Protein 4YZN (pdb70)

B-factor: mean 25.07, std 14.55, range [6.83, 95.48]

Structure (mmCIF, N/CA/C/O backbone):
data_4YZN
#
_entry.id   4YZN
#
_cell.length_a   42.400
_cell.length_b   42.400
_cell.length_c   326.900
_cell.angle_alpha   90.00
_cell.angle_beta   90.00
_cell.angle_gamma   90.00
#
_symmetry.space_group_name_H-M   'P 43 21 2'
#
loop_
_entity.id
_entity.type
_entity.pdbx_description
1 polymer 'Probable serine/threonine-protein kinase roco4'
2 non-polymer (4-{[4-(cyclopropylamino)-5-(trifluoromethyl)pyrimidin-2-yl]amino}-2-fluoro-5-methoxyphenyl)(morpholin-4-yl)methanone
3 water water
#
loop_
_atom_site.group_PDB
_atom_site.id
_atom_site.type_symbol
_atom_site.label_atom_id
_atom_site.label_alt_id
_atom_site.label_comp_id
_atom_site.label_asym_id
_atom_site.label_entity_id
_atom_site.label_seq_id
_atom_site.pdbx_PDB_ins_code
_atom_site.Cartn_x
_atom_site.Cartn_y
_atom_site.Cartn_z
_atom_site.occupancy
_atom_site.B_iso_or_equiv
_atom_site.auth_seq_id
_atom_site.auth_comp_id
_atom_site.auth_asym_id
_atom_site.auth_atom_id
_atom_site.pdbx_PDB_model_num
ATOM 1 N N . PRO A 1 14 ? -16.878 5.775 0.990 1.00 30.00 1019 PRO A N 1
ATOM 2 C CA . PRO A 1 14 ? -15.747 4.871 0.987 1.00 30.00 1019 PRO A CA 1
ATOM 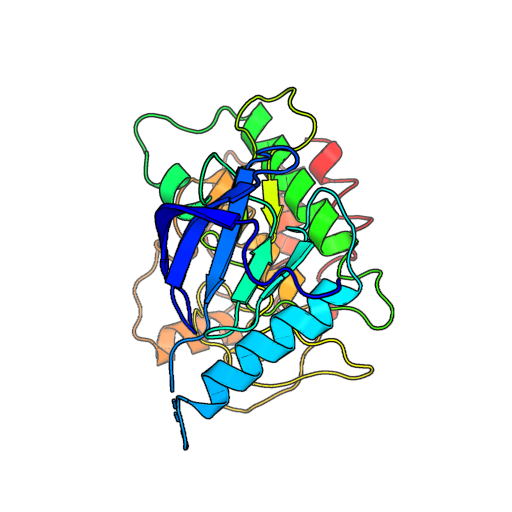3 C C . PRO A 1 14 ? -15.135 5.119 -0.288 1.00 30.00 1019 PRO A C 1
ATOM 4 O O . PRO A 1 14 ? -14.142 4.529 -0.601 1.00 30.00 1019 PRO A O 1
ATOM 8 N N . THR A 1 15 ? -15.784 6.016 -1.011 1.00 77.83 1020 THR A N 1
ATOM 9 C CA . THR A 1 15 ? -15.253 6.535 -2.258 1.00 87.15 1020 THR A CA 1
ATOM 10 C C . THR A 1 15 ? -14.750 7.913 -1.921 1.00 82.22 1020 THR A C 1
ATOM 11 O O . THR A 1 15 ? -15.226 8.571 -0.992 1.00 76.58 1020 THR A O 1
ATOM 15 N N . LEU A 1 16 ? -13.879 8.408 -2.754 1.00 62.24 1021 LEU A N 1
ATOM 16 C CA . LEU A 1 16 ? -13.124 9.538 -2.423 1.00 49.94 1021 LEU A CA 1
ATOM 17 C C . LEU A 1 16 ? -14.066 10.643 -2.171 1.00 48.27 1021 LEU A C 1
ATOM 18 O O . LEU A 1 16 ? -15.247 10.555 -2.415 1.00 55.50 1021 LEU A O 1
ATOM 23 N N . ALA A 1 17 ? -13.496 11.703 -1.604 1.00 69.19 1022 ALA A N 1
ATOM 24 C CA . ALA A 1 17 ? -14.173 12.952 -1.293 1.00 57.87 1022 ALA A CA 1
ATOM 25 C C . ALA A 1 17 ? -13.124 14.049 -1.470 1.00 73.03 1022 ALA A C 1
ATOM 26 O O . ALA A 1 17 ? -12.690 14.656 -0.491 1.00 55.06 1022 ALA A O 1
ATOM 28 N N . ASP A 1 18 ? -12.787 14.413 -2.721 1.00 79.36 1023 ASP A N 1
ATOM 29 C CA . ASP A 1 18 ? -11.698 15.362 -3.172 1.00 68.94 1023 ASP A CA 1
ATOM 30 C C . ASP A 1 18 ? -11.604 16.675 -2.311 1.00 57.43 1023 ASP A C 1
ATOM 31 O O . ASP A 1 18 ? -10.559 17.032 -1.779 1.00 49.37 1023 ASP A O 1
ATOM 36 N N . ASN A 1 19 ? -12.729 17.317 -2.155 1.00 67.04 1024 ASN A N 1
ATOM 37 C CA . ASN A 1 19 ? -12.866 18.662 -1.721 1.00 78.60 1024 ASN A CA 1
ATOM 38 C C . ASN A 1 19 ? -14.185 18.385 -1.059 1.00 83.49 1024 ASN A C 1
ATOM 39 O O . ASN A 1 19 ? -14.450 17.264 -0.771 1.00 95.48 1024 ASN A O 1
ATOM 44 N N . GLU A 1 20 ? -1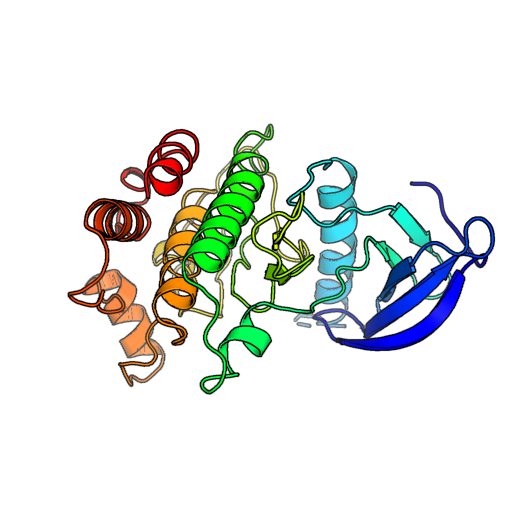5.003 19.411 -0.828 1.00 80.19 1025 GLU A N 1
ATOM 45 C CA . GLU A 1 20 ? -16.268 19.164 -0.133 1.00 78.29 1025 GLU A CA 1
ATOM 46 C C . GLU A 1 20 ? -15.960 19.229 1.371 1.00 61.91 1025 GLU A C 1
ATOM 47 O O . GLU A 1 20 ? -16.841 19.190 2.198 1.00 63.32 1025 GLU A O 1
ATOM 53 N N . ILE A 1 21 ? -14.684 19.369 1.678 1.00 62.15 1026 ILE A N 1
ATOM 54 C CA . ILE A 1 21 ? -14.267 19.520 3.056 1.00 67.86 1026 ILE A CA 1
ATOM 55 C C . ILE A 1 21 ? -13.614 20.858 3.332 1.00 64.65 1026 ILE A C 1
ATOM 56 O O . ILE A 1 21 ? -12.658 21.190 2.662 1.00 71.33 1026 ILE A O 1
ATOM 61 N N . GLU A 1 22 ? -14.285 21.899 4.337 1.00 51.44 1027 GLU A N 1
ATOM 62 C CA . GLU A 1 22 ? -13.475 23.010 4.843 1.00 47.43 1027 GLU A CA 1
ATOM 63 C C . GLU A 1 22 ? -12.632 22.683 6.097 1.00 63.54 1027 GLU A C 1
ATOM 64 O O . GLU A 1 22 ? -13.164 22.245 7.094 1.00 57.78 1027 GLU A O 1
ATOM 70 N N . TYR A 1 23 ? -11.328 22.962 6.084 1.00 49.55 1028 TYR A N 1
ATOM 71 C CA . TYR A 1 23 ? -10.446 22.810 7.215 1.00 45.52 1028 TYR A CA 1
ATOM 72 C C . TYR A 1 23 ? -10.728 23.818 8.279 1.00 48.54 1028 TYR A C 1
ATOM 73 O O . TYR A 1 23 ? -10.900 24.962 7.984 1.00 50.35 1028 TYR A O 1
ATOM 82 N N . GLU A 1 24 ? -10.785 23.394 9.529 1.00 43.30 1029 GLU A N 1
ATOM 83 C CA . GLU A 1 24 ? -11.039 24.309 10.610 1.00 48.97 1029 GLU A CA 1
ATOM 84 C C . GLU A 1 24 ? -9.824 24.576 11.493 1.00 58.44 1029 GLU A C 1
ATOM 85 O O . GLU A 1 24 ? -9.526 25.708 11.753 1.00 66.94 1029 GLU A O 1
ATOM 91 N N . LYS A 1 25 ? -9.124 23.550 11.955 1.00 47.90 1030 LYS A N 1
ATOM 92 C CA . LYS A 1 25 ? -7.893 23.710 12.730 1.00 46.62 1030 LYS A CA 1
ATOM 93 C C . LYS A 1 25 ? -7.083 22.407 12.925 1.00 50.64 1030 LYS A C 1
ATOM 94 O O . LYS A 1 25 ? -7.628 21.328 12.855 1.00 40.11 1030 LYS A O 1
ATOM 100 N N . GLN A 1 26 ? -5.807 22.535 13.197 1.00 33.10 1031 GLN A N 1
ATOM 101 C CA . GLN A 1 26 ? -5.012 21.375 13.449 1.00 36.24 1031 GLN A CA 1
ATOM 102 C C . GLN A 1 26 ? -5.182 20.918 14.880 1.00 40.50 1031 GLN A C 1
ATOM 103 O O . GLN A 1 26 ? -5.012 21.681 15.784 1.00 38.50 1031 GLN A O 1
ATOM 109 N N . ILE A 1 27 ? -5.539 19.655 15.061 1.00 31.44 1032 ILE A N 1
ATOM 110 C CA . ILE A 1 27 ? -5.748 19.107 16.386 1.00 39.30 1032 ILE A CA 1
ATOM 111 C C . ILE A 1 27 ? -4.714 18.082 16.839 1.00 32.53 1032 ILE A C 1
ATOM 112 O O . ILE A 1 27 ? -4.670 17.744 17.980 1.00 35.22 1032 ILE A O 1
ATOM 117 N N . GLY A 1 28 ? -3.913 17.591 15.941 1.00 29.40 1033 GLY A N 1
ATOM 118 C CA . GLY A 1 28 ? -2.939 16.628 16.325 1.00 29.71 1033 GLY A CA 1
ATOM 119 C C . GLY A 1 28 ? -1.939 16.279 15.290 1.00 33.12 1033 GLY A C 1
ATOM 120 O O . GLY A 1 28 ? -1.952 16.806 14.242 1.00 30.45 1033 GLY A O 1
ATOM 121 N N . LYS A 1 29 ? -1.081 15.344 15.656 1.00 32.90 1034 LYS A N 1
ATOM 122 C CA . LYS A 1 29 ? -0.084 14.768 14.815 1.00 42.55 1034 LYS A CA 1
ATOM 123 C C . LYS A 1 29 ? -0.096 13.268 15.049 1.00 45.16 1034 LYS A C 1
ATOM 124 O O . LYS A 1 29 ? -0.622 12.767 16.031 1.00 48.05 1034 LYS A O 1
ATOM 130 N N . GLY A 1 30 ? 0.492 12.554 14.128 1.00 43.29 1035 GLY A N 1
ATOM 131 C CA . GLY A 1 30 ? 0.511 11.138 14.239 1.00 38.32 1035 GLY A CA 1
ATOM 132 C C . GLY A 1 30 ? 1.786 10.604 13.692 1.00 36.41 1035 GLY A C 1
ATOM 133 O O . GLY A 1 30 ? 2.655 11.336 13.408 1.00 35.91 1035 GLY A O 1
ATOM 134 N N . GLY A 1 31 ? 1.824 9.294 13.583 1.00 37.20 1036 GLY A N 1
ATOM 135 C CA . GLY A 1 31 ? 2.927 8.561 13.069 1.00 35.17 1036 GLY A CA 1
ATOM 136 C C . GLY A 1 31 ? 3.213 8.888 11.629 1.00 38.80 1036 GLY A C 1
ATOM 137 O O . GLY A 1 31 ? 4.337 8.838 11.237 1.00 49.94 1036 GLY A O 1
ATOM 138 N N . PHE A 1 32 ? 2.192 9.168 10.847 1.00 33.74 1037 PHE A N 1
ATOM 139 C CA . PHE A 1 32 ? 2.387 9.433 9.426 1.00 31.05 1037 PHE A CA 1
ATOM 140 C C . PHE A 1 32 ? 1.992 10.762 8.857 1.00 35.48 1037 PHE A C 1
ATOM 141 O O . PHE A 1 32 ? 2.085 10.933 7.686 1.00 34.98 1037 PHE A O 1
ATOM 149 N N . GLY A 1 33 ? 1.546 11.689 9.677 1.00 29.46 1038 GLY A N 1
ATOM 150 C CA . GLY A 1 33 ? 1.132 12.970 9.179 1.00 31.35 1038 GLY A CA 1
ATOM 151 C C . GLY A 1 33 ? 0.498 13.807 10.224 1.00 31.58 1038 GLY A C 1
ATOM 152 O O . GLY A 1 33 ? 0.809 13.663 11.356 1.00 35.49 1038 GLY A O 1
ATOM 153 N N . LEU A 1 34 ? -0.402 14.671 9.807 1.00 33.56 1039 LEU A N 1
ATOM 154 C CA . LEU A 1 34 ? -1.100 15.597 10.658 1.00 34.92 1039 LEU A CA 1
ATOM 155 C C . LEU A 1 34 ? -2.565 15.250 10.835 1.00 29.92 1039 LEU A C 1
ATOM 156 O O . LEU A 1 34 ? -3.065 14.457 10.107 1.00 32.43 1039 LEU A O 1
ATOM 161 N N . VAL A 1 35 ? -3.226 15.835 11.816 1.00 29.16 1040 VAL A N 1
ATOM 162 C CA . VAL A 1 35 ? -4.654 15.650 12.042 1.00 27.23 1040 VAL A CA 1
ATOM 163 C C . VAL A 1 35 ? -5.359 16.999 12.210 1.00 28.15 1040 VAL A C 1
ATOM 164 O O . VAL A 1 35 ? -4.984 17.764 13.028 1.00 34.40 1040 VAL A O 1
ATOM 168 N N . HIS A 1 36 ? -6.398 17.241 11.436 1.00 31.55 1041 HIS A N 1
ATOM 169 C CA . HIS A 1 36 ? -7.153 18.478 11.488 1.00 32.70 1041 HIS A CA 1
ATOM 170 C C . HIS A 1 36 ? -8.647 18.260 11.726 1.00 27.24 1041 HIS A C 1
ATOM 171 O O . HIS A 1 36 ? -9.172 17.250 11.364 1.00 35.43 1041 HIS A O 1
ATOM 178 N N . LYS A 1 37 ? -9.303 19.235 12.327 1.00 27.12 1042 LYS A N 1
ATOM 179 C CA . LYS A 1 37 ? -10.711 19.250 12.557 1.00 33.09 1042 LYS A CA 1
ATOM 180 C C . LYS A 1 37 ? -11.270 19.970 11.326 1.00 44.18 1042 LYS A C 1
ATOM 181 O O . LYS A 1 37 ? -10.717 20.934 10.927 1.00 38.18 1042 LYS A O 1
ATOM 187 N N . GLY A 1 38 ? -12.352 19.469 10.760 1.00 38.84 1043 GLY A N 1
ATOM 188 C CA . GLY A 1 38 ? -13.000 20.020 9.591 1.00 39.74 1043 GLY A CA 1
ATOM 189 C C . GLY A 1 38 ? -14.500 19.919 9.581 1.00 50.71 1043 GLY A C 1
ATOM 190 O O . GLY A 1 38 ? -15.077 19.244 10.384 1.00 43.87 1043 GLY A O 1
ATOM 191 N N . ARG A 1 39 ? -15.127 20.575 8.604 1.00 54.47 1044 ARG A N 1
ATOM 192 C CA . ARG A 1 39 ? -16.569 20.571 8.396 1.00 60.83 1044 ARG A CA 1
ATOM 193 C C . ARG A 1 39 ? -16.744 20.181 6.941 1.00 67.93 1044 ARG A C 1
ATOM 194 O O . ARG A 1 39 ? -15.836 20.376 6.130 1.00 77.69 1044 ARG A O 1
ATOM 202 N N . LEU A 1 40 ? -17.874 19.520 6.752 1.00 72.85 1045 LEU A N 1
ATOM 203 C CA . LEU A 1 40 ? -18.514 19.192 5.488 1.00 65.91 1045 LEU A CA 1
ATOM 204 C C . LEU A 1 40 ? -19.738 20.030 5.205 1.00 76.63 1045 LEU A C 1
ATOM 205 O O . LEU A 1 40 ? -20.692 20.175 6.014 1.00 81.28 1045 LEU A O 1
ATOM 210 N N . VAL A 1 41 ? -19.602 20.593 4.007 1.00 82.59 1046 VAL A N 1
ATOM 211 C CA . VAL A 1 41 ? -20.463 21.526 3.285 1.00 57.55 1046 VAL A CA 1
ATOM 212 C C . VAL A 1 41 ? -21.837 21.003 2.986 1.00 70.35 1046 VAL A C 1
ATOM 213 O O . VAL A 1 41 ? -22.803 21.729 3.133 1.00 57.35 1046 VAL A O 1
ATOM 217 N N . LYS A 1 42 ? -21.922 19.759 2.576 1.00 57.58 1047 LYS A N 1
ATOM 218 C CA . LYS A 1 42 ? -23.180 19.154 2.266 1.00 62.57 1047 LYS A CA 1
ATOM 219 C C . LYS A 1 42 ? -24.098 19.097 3.488 1.00 74.86 1047 LYS A C 1
ATOM 220 O O . LYS A 1 42 ? -25.301 19.320 3.377 1.00 91.00 1047 LYS A O 1
ATOM 226 N N . ASP A 1 43 ? -23.510 18.788 4.635 1.00 74.05 1048 ASP A N 1
ATOM 227 C CA . ASP A 1 43 ? -24.185 18.635 5.912 1.00 59.74 1048 ASP A CA 1
ATOM 228 C C . ASP A 1 43 ? -23.542 19.626 6.771 1.00 59.49 1048 ASP A C 1
ATOM 229 O O . ASP A 1 43 ? -24.091 20.140 7.706 1.00 64.88 1048 ASP A O 1
ATOM 234 N N . LYS A 1 44 ? -22.290 19.864 6.453 1.00 53.07 1049 LYS A N 1
ATOM 235 C CA . LYS A 1 44 ? -21.557 20.734 7.289 1.00 61.59 1049 LYS A CA 1
ATOM 236 C C . LYS A 1 44 ? -21.204 19.911 8.554 1.00 63.52 1049 LYS A C 1
ATOM 237 O O . LYS A 1 44 ? -20.643 20.467 9.462 1.00 54.65 1049 LYS A O 1
ATOM 243 N N . SER A 1 45 ? -21.545 18.608 8.587 1.00 57.34 1050 SER A N 1
ATOM 244 C CA . SER A 1 45 ? -21.163 17.772 9.709 1.00 47.73 1050 SER A CA 1
ATOM 245 C C . SER A 1 45 ? -19.671 17.861 10.050 1.00 49.53 1050 SER A C 1
ATOM 246 O O . SER A 1 45 ? -18.864 18.070 9.187 1.00 42.28 1050 SER A O 1
ATOM 249 N N . VAL A 1 46 ? -19.336 17.750 11.339 1.00 50.76 1051 VAL A N 1
ATOM 250 C CA . VAL A 1 46 ? -17.970 17.827 11.775 1.00 43.08 1051 VAL A CA 1
ATOM 251 C C . VAL A 1 46 ? -17.134 16.578 11.429 1.00 36.18 1051 VAL A C 1
ATOM 252 O O . VAL A 1 46 ? -17.654 15.513 11.345 1.00 34.38 1051 VAL A O 1
ATOM 256 N N . VAL A 1 47 ? -15.838 16.749 11.189 1.00 38.23 1052 VAL A N 1
ATOM 257 C CA . VAL A 1 47 ? -14.934 15.675 10.803 1.00 36.84 1052 VAL A CA 1
ATOM 258 C C . VAL A 1 47 ? -13.443 15.839 11.181 1.00 35.16 1052 VAL A C 1
ATOM 259 O O . VAL A 1 47 ? -13.032 16.902 11.510 1.00 34.59 1052 VAL A O 1
ATOM 263 N N . ALA A 1 48 ? -12.671 14.756 11.116 1.00 30.77 1053 ALA A N 1
ATOM 264 C CA . ALA A 1 48 ? -11.255 14.754 11.394 1.00 28.99 1053 ALA A CA 1
ATOM 265 C C . ALA A 1 48 ? -10.562 14.241 10.177 1.00 27.03 1053 ALA A C 1
ATOM 266 O O . ALA A 1 48 ? -11.005 13.303 9.580 1.00 32.59 1053 ALA A O 1
ATOM 268 N N . ILE A 1 49 ? -9.473 14.877 9.814 1.00 27.48 1054 ILE A N 1
ATOM 269 C CA . ILE A 1 49 ? -8.718 14.484 8.635 1.00 28.79 1054 ILE A CA 1
ATOM 270 C C . ILE A 1 49 ? -7.288 14.096 8.940 1.00 26.11 1054 ILE A C 1
ATOM 271 O O . ILE A 1 49 ? -6.557 14.868 9.470 1.00 27.26 1054 ILE A O 1
ATOM 276 N N . LYS A 1 50 ? -6.901 12.898 8.563 1.00 26.42 1055 LYS A N 1
ATOM 277 C CA . LYS A 1 50 ? -5.553 12.464 8.766 1.00 27.93 1055 LYS A CA 1
ATOM 278 C C . LYS A 1 50 ? -4.796 12.406 7.468 1.00 30.92 1055 LYS A C 1
ATOM 279 O O . LYS A 1 50 ? -5.150 11.676 6.601 1.00 37.24 1055 LYS A O 1
ATOM 285 N N . SER A 1 51 ? -3.717 13.141 7.383 1.00 29.85 1056 SER A N 1
ATOM 286 C CA . SER A 1 51 ? -2.911 13.162 6.192 1.00 31.69 1056 SER A CA 1
ATOM 287 C C . SER A 1 51 ? -1.696 12.292 6.247 1.00 36.46 1056 SER A C 1
ATOM 288 O O . SER A 1 51 ? -1.241 11.951 7.284 1.00 33.25 1056 SER A O 1
ATOM 291 N N . LEU A 1 52 ? -1.176 11.931 5.092 1.00 36.78 1057 LEU A N 1
ATOM 292 C CA . LEU A 1 52 ? 0.026 11.170 5.012 1.00 33.58 1057 LEU A CA 1
ATOM 293 C C . LEU A 1 52 ? 1.029 12.147 4.460 1.00 49.68 1057 LEU A C 1
ATOM 294 O O . LEU A 1 52 ? 0.818 12.705 3.396 1.00 47.68 1057 LEU A O 1
ATOM 299 N N . ILE A 1 53 ? 2.104 12.348 5.193 1.00 41.23 1058 ILE A N 1
ATOM 300 C CA . ILE A 1 53 ? 3.165 13.259 4.824 1.00 48.07 1058 ILE A CA 1
ATOM 301 C C . ILE A 1 53 ? 4.476 12.530 4.923 1.00 48.67 1058 ILE A C 1
ATOM 302 O O . ILE A 1 53 ? 4.875 12.140 5.976 1.00 44.81 1058 ILE A O 1
ATOM 307 N N . LEU A 1 54 ? 5.208 12.272 3.796 1.00 49.32 1059 LEU A N 1
ATOM 308 C CA . LEU A 1 54 ? 6.463 11.567 3.666 1.00 55.58 1059 LEU A CA 1
ATOM 309 C C . LEU A 1 54 ? 7.673 12.483 3.716 1.00 55.39 1059 LEU A C 1
ATOM 310 O O . LEU A 1 54 ? 7.558 13.638 4.082 1.00 64.20 1059 LEU A O 1
ATOM 315 N N . GLU A 1 60 ? 14.667 -0.249 5.566 1.00 57.89 1065 GLU A N 1
ATOM 316 C CA . GLU A 1 60 ? 15.097 0.913 6.312 1.00 58.73 1065 GLU A CA 1
ATOM 317 C C . GLU A 1 60 ? 14.044 1.975 6.437 1.00 64.53 1065 GLU A C 1
ATOM 318 O O . GLU A 1 60 ? 13.686 2.396 7.507 1.00 59.93 1065 GLU A O 1
ATOM 324 N N . THR A 1 61 ? 13.578 2.456 5.329 1.00 57.05 1066 THR A N 1
ATOM 325 C CA . THR A 1 61 ? 12.902 3.704 5.314 1.00 60.24 1066 THR A CA 1
ATOM 326 C C . THR A 1 61 ? 11.649 3.966 6.204 1.00 58.22 1066 THR A C 1
ATOM 327 O O . THR A 1 61 ? 10.777 3.148 6.452 1.00 47.43 1066 THR A O 1
ATOM 331 N N . GLU A 1 62 ? 11.712 5.169 6.724 1.00 51.69 1067 GLU A N 1
ATOM 332 C CA . GLU A 1 62 ? 10.686 5.775 7.487 1.00 58.24 1067 GLU A CA 1
ATOM 333 C C . GLU A 1 62 ? 9.526 5.933 6.617 1.00 50.98 1067 GLU A C 1
ATOM 334 O O . GLU A 1 62 ? 8.461 5.650 7.042 1.00 43.79 1067 GLU A O 1
ATOM 340 N N . MET A 1 63 ? 9.755 6.390 5.389 1.00 44.98 1068 MET A N 1
ATOM 341 C CA . MET A 1 63 ? 8.677 6.703 4.475 1.00 47.89 1068 MET A CA 1
ATOM 342 C C . MET A 1 63 ? 7.786 5.506 4.182 1.00 35.41 1068 MET A C 1
ATOM 343 O O . MET A 1 63 ? 6.608 5.652 4.086 1.00 37.54 1068 MET A O 1
ATOM 348 N N . ILE A 1 64 ? 8.399 4.351 4.058 1.00 39.13 1069 ILE A N 1
ATOM 349 C CA . ILE A 1 64 ? 7.696 3.110 3.836 1.00 39.04 1069 ILE A CA 1
ATOM 350 C C . ILE A 1 64 ? 6.813 2.781 5.040 1.00 45.10 1069 ILE A C 1
ATOM 351 O O . ILE A 1 64 ? 5.680 2.456 4.912 1.00 35.46 1069 ILE A O 1
ATOM 356 N N . GLU A 1 65 ? 7.377 2.750 6.256 1.00 39.24 1070 GLU A N 1
ATOM 357 C CA . GLU A 1 65 ? 6.557 2.701 7.438 1.00 36.02 1070 GLU A CA 1
ATOM 358 C C . GLU A 1 65 ? 5.534 3.787 7.323 1.00 31.79 1070 GLU A C 1
ATOM 359 O O . GLU A 1 65 ? 4.427 3.570 7.656 1.00 33.80 1070 GLU A O 1
ATOM 365 N N . LYS A 1 66 ? 5.596 4.775 7.073 1.00 31.45 1071 LYS A N 1
ATOM 366 C CA . LYS A 1 66 ? 4.474 5.660 7.049 1.00 33.62 1071 LYS A CA 1
ATOM 367 C C . LYS A 1 66 ? 3.382 5.293 6.036 1.00 34.34 1071 LYS A C 1
ATOM 368 O O . LYS A 1 66 ? 2.229 5.481 6.255 1.00 29.73 1071 LYS A O 1
ATOM 374 N N . PHE A 1 67 ? 3.714 4.954 5.017 1.00 33.50 1072 PHE A N 1
ATOM 375 C CA . PHE A 1 67 ? 2.891 4.482 3.960 1.00 32.07 1072 PHE A CA 1
ATOM 376 C C . PHE A 1 67 ? 2.149 3.238 4.427 1.00 27.26 1072 PHE A C 1
ATOM 377 O O . PHE A 1 67 ? 0.988 3.145 4.244 1.00 28.07 1072 PHE A O 1
ATOM 385 N N . GLN A 1 68 ? 2.863 2.274 4.860 1.00 30.54 1073 GLN A N 1
ATOM 386 C CA . GLN A 1 68 ? 2.276 1.048 5.346 1.00 36.60 1073 GLN A CA 1
ATOM 387 C C . GLN A 1 68 ? 1.257 1.323 6.458 1.00 36.13 1073 GLN A C 1
ATOM 388 O O . GLN A 1 68 ? 0.204 0.768 6.490 1.00 31.22 1073 GLN A O 1
ATOM 394 N N . GLU A 1 69 ? 1.605 2.202 7.370 1.00 36.01 1074 GLU A N 1
ATOM 395 C CA . GLU A 1 69 ? 0.709 2.537 8.446 1.00 30.75 1074 GLU A CA 1
ATOM 396 C C . GLU A 1 69 ? -0.574 3.199 7.986 1.00 31.63 1074 GLU A C 1
ATOM 397 O O . GLU A 1 69 ? -1.609 2.896 8.462 1.00 29.97 1074 GLU A O 1
ATOM 403 N N . PHE A 1 70 ? -0.480 4.138 7.061 1.00 29.89 1075 PHE A N 1
ATOM 404 C CA . PHE A 1 70 ? -1.653 4.823 6.558 1.00 30.56 1075 PHE A CA 1
ATOM 405 C C . PHE A 1 70 ? -2.570 3.814 5.868 1.00 35.00 1075 PHE A C 1
ATOM 406 O O . PHE A 1 70 ? -3.757 3.800 6.058 1.00 29.50 1075 PHE A O 1
ATOM 414 N N . GLN A 1 71 ? -1.945 2.992 5.056 1.00 33.96 1076 GLN A N 1
ATOM 415 C CA . GLN A 1 71 ? -2.614 1.980 4.285 1.00 38.96 1076 GLN A CA 1
ATOM 416 C C . GLN A 1 71 ? -3.286 0.958 5.174 1.00 37.18 1076 GLN A C 1
ATOM 417 O O . GLN A 1 71 ? -4.407 0.589 4.949 1.00 32.73 1076 GLN A O 1
ATOM 423 N N . ARG A 1 72 ? -2.580 0.541 6.203 1.00 36.61 1077 ARG A N 1
ATOM 424 C CA . ARG A 1 72 ? -3.088 -0.401 7.159 1.00 31.52 1077 ARG A CA 1
ATOM 425 C C . ARG A 1 72 ? -4.320 0.143 7.870 1.00 27.74 1077 ARG A C 1
ATOM 426 O O . ARG A 1 72 ? -5.278 -0.559 8.024 1.00 29.59 1077 ARG A O 1
ATOM 434 N N . GLU A 1 73 ? -4.296 1.402 8.269 1.00 24.59 1078 GLU A N 1
ATOM 435 C CA . GLU A 1 73 ? -5.430 1.985 8.907 1.00 22.92 1078 GLU A CA 1
ATOM 436 C C . GLU A 1 73 ? -6.631 1.966 7.933 1.00 33.61 1078 GLU A C 1
ATOM 437 O O . GLU A 1 73 ? -7.719 1.680 8.328 1.00 26.57 1078 GLU A O 1
ATOM 443 N N . VAL A 1 74 ? -6.396 2.286 6.669 1.00 30.38 1079 VAL A N 1
ATOM 444 C CA . VAL A 1 74 ? -7.487 2.262 5.737 1.00 29.84 1079 VAL A CA 1
ATOM 445 C C . VAL A 1 74 ? -8.070 0.863 5.537 1.00 26.02 1079 VAL A C 1
ATOM 446 O O . VAL A 1 74 ? -9.239 0.700 5.586 1.00 29.26 1079 VAL A O 1
ATOM 450 N N . PHE A 1 75 ? -7.217 -0.111 5.330 1.00 25.64 1080 PHE A N 1
ATOM 451 C CA . PHE A 1 75 ? -7.650 -1.456 5.089 1.00 32.96 1080 PHE A CA 1
ATOM 452 C C . PHE A 1 75 ? -8.446 -2.015 6.266 1.00 37.15 1080 PHE A C 1
ATOM 453 O O . PHE A 1 75 ? -9.506 -2.565 6.083 1.00 31.32 1080 PHE A O 1
ATOM 461 N N . ILE A 1 76 ? -7.903 -1.872 7.469 1.00 30.82 1081 ILE A N 1
ATOM 462 C CA . ILE A 1 76 ? -8.584 -2.337 8.665 1.00 27.15 1081 ILE A CA 1
ATOM 463 C C . ILE A 1 76 ? -9.853 -1.622 8.995 1.00 25.63 1081 ILE A C 1
ATOM 464 O O . ILE A 1 76 ? -10.831 -2.231 9.278 1.00 32.63 1081 ILE A O 1
ATOM 469 N N . MET A 1 77 ? -9.829 -0.321 8.973 1.00 25.09 1082 MET A N 1
ATOM 470 C CA . MET A 1 77 ? -10.968 0.457 9.267 1.00 26.11 1082 MET A CA 1
ATOM 471 C C . MET A 1 77 ? -12.067 0.305 8.249 1.00 31.96 1082 MET A C 1
ATOM 472 O O . MET A 1 77 ? -13.204 0.534 8.558 1.00 31.56 1082 MET A O 1
ATOM 477 N N . SER A 1 78 ? -11.692 -0.129 7.054 1.00 31.66 1083 SER A N 1
ATOM 478 C CA . SER A 1 78 ? -12.646 -0.253 5.953 1.00 34.43 1083 SER A CA 1
ATOM 479 C C . SER A 1 78 ? -13.784 -1.169 6.267 1.00 34.03 1083 SER A C 1
ATOM 480 O O . SER A 1 78 ? -14.867 -0.959 5.794 1.00 37.83 1083 SER A O 1
ATOM 483 N N . ASN A 1 79 ? -13.521 -2.191 7.049 1.00 32.62 1084 ASN A N 1
ATOM 484 C CA . ASN A 1 79 ? -14.540 -3.148 7.396 1.00 35.25 1084 ASN A CA 1
ATOM 485 C C . ASN A 1 79 ? -15.247 -2.945 8.735 1.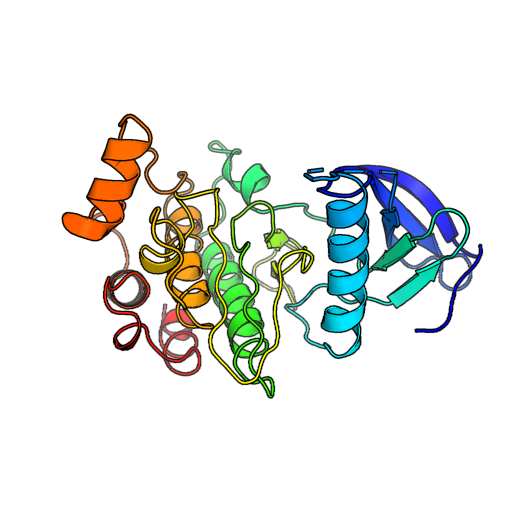00 30.63 1084 ASN A C 1
ATOM 486 O O . ASN A 1 79 ? -16.141 -3.662 9.031 1.00 34.09 1084 ASN A O 1
ATOM 491 N N . LEU A 1 80 ? -14.839 -1.969 9.534 1.00 31.17 1085 LEU A N 1
ATOM 492 C CA . LEU A 1 80 ? -15.408 -1.782 10.865 1.00 28.12 1085 LEU A CA 1
ATOM 493 C C . LEU A 1 80 ? -16.563 -0.819 11.054 1.00 23.43 1085 LEU A C 1
ATOM 494 O O . LEU A 1 80 ? -16.597 0.209 10.456 1.00 29.31 1085 LEU A O 1
ATOM 499 N N . ASN A 1 81 ? -17.516 -1.186 11.874 1.00 20.59 1086 ASN A N 1
ATOM 500 C CA . ASN A 1 81 ? -18.621 -0.345 12.138 1.00 22.87 1086 ASN A CA 1
ATOM 501 C C . ASN A 1 81 ? -19.128 -0.607 13.520 1.00 23.06 1086 ASN A C 1
ATOM 502 O O . ASN A 1 81 ? -19.861 -1.499 13.714 1.00 23.94 1086 ASN A O 1
ATOM 507 N N . HIS A 1 82 ? -18.677 0.188 14.474 1.00 21.66 1087 HIS A N 1
ATOM 508 C CA . HIS A 1 82 ? -19.070 0.041 15.843 1.00 18.21 1087 HIS A CA 1
ATOM 509 C C . HIS A 1 82 ? -18.991 1.391 16.539 1.00 17.00 1087 HIS A C 1
ATOM 510 O O . HIS A 1 82 ? -18.161 2.161 16.284 1.00 19.39 1087 HIS A O 1
ATOM 517 N N . PRO A 1 83 ? -19.908 1.625 17.449 1.00 17.48 1088 PRO A N 1
ATOM 518 C CA . PRO A 1 83 ? -19.985 2.909 18.138 1.00 17.43 1088 PRO A CA 1
ATOM 519 C C . PRO A 1 83 ? -18.763 3.234 18.957 1.00 18.42 1088 PRO A C 1
ATOM 520 O O . PRO A 1 83 ? -18.525 4.360 19.172 1.00 19.78 1088 PRO A O 1
ATOM 524 N N . ASN A 1 84 ? -18.057 2.216 19.394 1.00 16.01 1089 ASN A N 1
ATOM 525 C CA . ASN A 1 84 ? -16.882 2.450 20.243 1.00 16.56 1089 ASN A CA 1
ATOM 526 C C . ASN A 1 84 ? -15.579 2.352 19.573 1.00 17.40 1089 ASN A C 1
ATOM 527 O O . ASN A 1 84 ? -14.566 2.215 20.137 1.00 17.14 1089 ASN A O 1
ATOM 532 N N . ILE A 1 85 ? -15.654 2.407 18.265 1.00 16.63 1090 ILE A N 1
ATOM 533 C CA A ILE A 1 85 ? -14.485 2.378 17.133 0.50 16.12 1090 ILE A CA 1
ATOM 534 C CA B ILE A 1 85 ? -14.485 2.379 17.133 0.50 16.93 1090 ILE A CA 1
ATOM 535 C C . ILE A 1 85 ? -14.614 3.785 16.237 1.00 18.55 1090 ILE A C 1
ATOM 536 O O . ILE A 1 85 ? -15.659 3.917 15.686 1.00 20.27 1090 ILE A O 1
ATOM 545 N N . VAL A 1 86 ? -13.605 4.589 16.122 1.00 16.97 1091 VAL A N 1
ATOM 546 C CA . VAL A 1 86 ? -13.708 5.735 15.284 1.00 17.89 1091 VAL A CA 1
ATOM 547 C C . VAL A 1 86 ? -14.034 5.243 13.876 1.00 20.86 1091 VAL A C 1
ATOM 548 O O . VAL A 1 86 ? -13.445 4.361 13.421 1.00 21.72 1091 VAL A O 1
ATOM 552 N N . LYS A 1 87 ? -14.950 5.876 13.181 1.00 23.49 1092 LYS A N 1
ATOM 553 C CA . LYS A 1 87 ? -15.346 5.475 11.843 1.00 28.67 1092 LYS A CA 1
ATOM 554 C C . LYS A 1 87 ? -14.571 6.124 10.708 1.00 26.26 1092 LYS A C 1
ATOM 555 O O . LYS A 1 87 ? -14.248 7.253 10.763 1.00 30.50 1092 LYS A O 1
ATOM 561 N N . LEU A 1 88 ? -14.389 5.441 9.731 1.00 30.55 1093 LEU A N 1
ATOM 562 C CA . LEU A 1 88 ? -13.746 5.980 8.560 1.00 30.39 1093 LEU A CA 1
ATOM 563 C C . LEU A 1 88 ? -14.885 6.370 7.637 1.00 36.89 1093 LEU A C 1
ATOM 564 O O . LEU A 1 88 ? -15.779 5.598 7.428 1.00 37.75 1093 LEU A O 1
ATOM 569 N N . TYR A 1 89 ? -14.865 7.586 7.148 1.00 35.97 1094 TYR A N 1
ATOM 570 C CA . TYR A 1 89 ? -15.931 8.070 6.283 1.00 39.88 1094 TYR A CA 1
ATOM 571 C C . TYR A 1 89 ? -15.593 8.071 4.812 1.00 47.60 1094 TYR A C 1
ATOM 572 O O . TYR A 1 89 ? -16.363 7.651 3.977 1.00 48.32 1094 TYR A O 1
ATOM 581 N N . GLY A 1 90 ? -14.434 8.582 4.489 1.00 48.41 1095 GLY A N 1
ATOM 582 C CA . GLY A 1 90 ? -14.023 8.679 3.121 1.00 41.82 1095 GLY A CA 1
ATOM 583 C C . GLY A 1 90 ? -12.549 8.857 3.033 1.00 48.48 1095 GLY A C 1
ATOM 584 O O . GLY A 1 90 ? -11.866 9.009 4.025 1.00 42.22 1095 GLY A O 1
ATOM 585 N N . LEU A 1 91 ? -12.069 8.866 1.811 1.00 42.01 1096 LEU A N 1
ATOM 586 C CA . LEU A 1 91 ? -10.682 9.070 1.535 1.00 42.32 1096 LEU A CA 1
ATOM 587 C C . LEU A 1 91 ? -10.559 10.239 0.622 1.00 50.65 1096 LEU A C 1
ATOM 588 O O . LEU A 1 91 ? -11.485 10.557 -0.080 1.00 51.18 1096 LEU A O 1
ATOM 593 N N . MET A 1 92 ? -9.419 10.883 0.682 1.00 43.17 1097 MET A N 1
ATOM 594 C CA . MET A 1 92 ? -9.112 12.016 -0.116 1.00 40.91 1097 MET A CA 1
ATOM 595 C C . MET A 1 92 ? -7.840 11.742 -0.787 1.00 55.12 1097 MET A C 1
ATOM 596 O O . MET A 1 92 ? -7.066 10.890 -0.391 1.00 52.67 1097 MET A O 1
ATOM 601 N N . HIS A 1 93 ? -7.620 12.388 -1.931 1.00 60.83 1098 HIS A N 1
ATOM 602 C CA . HIS A 1 93 ? -6.423 12.088 -2.717 1.00 57.72 1098 HIS A CA 1
ATOM 603 C C . HIS A 1 93 ? -5.333 13.104 -2.945 1.00 47.91 1098 HIS A C 1
ATOM 604 O O . HIS A 1 93 ? -4.266 12.743 -3.487 1.00 52.42 1098 HIS A O 1
ATOM 611 N N . ASN A 1 94 ? -5.531 14.361 -2.570 1.00 30.00 1099 ASN A N 1
ATOM 612 C CA . ASN A 1 94 ? -4.476 15.332 -2.803 1.00 30.00 1099 ASN A CA 1
ATOM 613 C C . ASN A 1 94 ? -3.086 15.300 -2.210 1.00 30.00 1099 ASN A C 1
ATOM 614 O O . ASN A 1 94 ? -2.152 15.523 -2.936 1.00 30.00 1099 ASN A O 1
ATOM 619 N N . PRO A 1 95 ? -2.965 14.921 -0.864 1.00 49.88 1100 PRO A N 1
ATOM 620 C CA . PRO A 1 95 ? -1.769 14.246 -0.348 1.00 50.89 1100 PRO A CA 1
ATOM 621 C C . PRO A 1 95 ? -1.506 12.673 -0.269 1.00 39.60 1100 PRO A C 1
ATOM 622 O O . PRO A 1 95 ? -0.370 12.386 -0.580 1.00 42.27 1100 PRO A O 1
ATOM 626 N N . PRO A 1 96 ? -2.301 11.682 0.107 1.00 39.97 1101 PRO A N 1
ATOM 627 C CA . PRO A 1 96 ? -3.715 11.554 0.547 1.00 40.82 1101 PRO A CA 1
ATOM 628 C C . PRO A 1 96 ? -4.209 11.606 2.040 1.00 39.93 1101 PRO A C 1
ATOM 629 O O . PRO A 1 96 ? -3.394 11.806 2.922 1.00 38.86 1101 PRO A O 1
ATOM 633 N N . ARG A 1 97 ? -5.511 11.344 2.265 1.00 37.12 1102 ARG A N 1
ATOM 634 C CA . ARG A 1 97 ? -6.108 11.625 3.518 1.00 38.24 1102 ARG A CA 1
ATOM 635 C C . ARG A 1 97 ? -7.243 10.684 3.866 1.00 47.51 1102 ARG A C 1
ATOM 636 O O . ARG A 1 97 ? -7.869 10.124 3.018 1.00 40.61 1102 ARG A O 1
ATOM 644 N N . MET A 1 98 ? -7.486 10.527 5.163 1.00 32.73 1103 MET A N 1
ATOM 645 C CA . MET A 1 98 ? -8.567 9.713 5.639 1.00 29.79 1103 MET A CA 1
ATOM 646 C C . MET A 1 98 ? -9.487 10.681 6.298 1.00 29.69 1103 MET A C 1
ATOM 647 O O . MET A 1 98 ? -9.050 11.522 7.039 1.00 34.76 1103 MET A O 1
ATOM 652 N N . VAL A 1 99 ? -10.768 10.584 6.016 1.00 29.10 1104 VAL A N 1
ATOM 653 C CA . VAL A 1 99 ? -11.746 11.440 6.616 1.00 25.81 1104 VAL A CA 1
ATOM 654 C C . VAL A 1 99 ? -12.517 10.560 7.600 1.00 32.54 1104 VAL A C 1
ATOM 655 O O . VAL A 1 99 ? -13.156 9.613 7.232 1.00 31.84 1104 VAL A O 1
ATOM 659 N N . MET A 1 100 ? -12.416 10.929 8.863 1.00 31.14 1105 MET A N 1
ATOM 660 C CA . MET A 1 100 ? -12.950 10.184 9.962 1.00 27.08 1105 MET A CA 1
ATOM 661 C C . MET A 1 100 ? -13.809 10.964 10.887 1.00 27.47 1105 MET A C 1
ATOM 662 O O . MET A 1 100 ? -13.948 12.140 10.819 1.00 28.91 1105 MET A O 1
ATOM 667 N N . GLU A 1 101 ? -14.373 10.223 11.805 1.00 27.54 1106 GLU A N 1
ATOM 668 C CA . GLU A 1 101 ? -15.201 10.737 12.805 1.00 26.92 1106 GLU A CA 1
ATOM 669 C C . GLU A 1 101 ? -14.409 11.689 13.696 1.00 25.57 1106 GLU A C 1
ATOM 670 O O . GLU A 1 101 ? -13.320 11.395 14.052 1.00 27.86 1106 GLU A O 1
ATOM 676 N N . LEU A 1 102 ? -15.008 12.806 14.056 1.00 26.12 1107 LEU A N 1
ATOM 677 C CA . LEU A 1 102 ? -14.392 13.755 14.930 1.00 32.14 1107 LEU A CA 1
ATOM 678 C C . LEU A 1 102 ? -14.924 13.514 16.362 1.00 28.36 1107 LEU A C 1
ATOM 679 O O . LEU A 1 102 ? -16.080 13.614 16.609 1.00 28.78 1107 LEU A O 1
ATOM 684 N N . VAL A 1 103 ? -14.017 13.192 17.280 1.00 22.87 1108 VAL A N 1
ATOM 685 C CA . VAL A 1 103 ? -14.355 12.906 18.655 1.00 22.39 1108 VAL A CA 1
ATOM 686 C C . VAL A 1 103 ? -13.972 14.118 19.476 1.00 22.99 1108 VAL A C 1
ATOM 687 O O . VAL A 1 103 ? -12.865 14.352 19.769 1.00 23.97 1108 VAL A O 1
ATOM 691 N N . PRO A 1 104 ? -14.953 14.932 19.811 1.00 22.65 1109 PRO A N 1
ATOM 692 C CA . PRO A 1 104 ? -14.738 16.256 20.376 1.00 24.79 1109 PRO A CA 1
ATOM 693 C C . PRO A 1 104 ? -14.106 16.528 21.714 1.00 26.36 1109 PRO A C 1
ATOM 694 O O . PRO A 1 104 ? -13.649 17.625 21.905 1.00 25.94 1109 PRO A O 1
ATOM 698 N N . CYS A 1 105 ? -14.087 15.578 22.612 1.00 19.63 1110 CYS A N 1
ATOM 699 C CA . CYS A 1 105 ? -13.517 15.834 23.905 1.00 19.61 1110 CYS A CA 1
ATOM 700 C C . CYS A 1 105 ? -12.045 15.461 24.034 1.00 19.30 1110 CYS A C 1
ATOM 701 O O . CYS A 1 105 ? -11.506 15.488 25.081 1.00 22.59 1110 CYS A O 1
ATOM 704 N N . GLY A 1 106 ? -11.438 15.129 22.924 1.00 19.84 1111 GLY A N 1
ATOM 705 C CA . GLY A 1 106 ? -10.042 14.792 22.864 1.00 19.19 1111 GLY A CA 1
ATOM 706 C C . GLY A 1 106 ? -9.663 13.412 23.337 1.00 19.58 1111 GLY A C 1
ATOM 707 O O . GLY A 1 106 ? -10.436 12.557 23.338 1.00 23.17 1111 GLY A O 1
ATOM 708 N N . ASP A 1 107 ? -8.418 13.255 23.736 1.00 21.34 1112 ASP A N 1
ATOM 709 C CA . ASP A 1 107 ? -7.903 11.980 24.173 1.00 16.81 1112 ASP A CA 1
ATOM 710 C C . ASP A 1 107 ? -7.833 11.780 25.677 1.00 15.19 1112 ASP A C 1
ATOM 711 O O . ASP A 1 107 ? -7.745 12.663 26.405 1.00 16.26 1112 ASP A O 1
ATOM 716 N N . LEU A 1 108 ? -7.905 10.524 26.065 1.00 13.34 1113 LEU A N 1
ATOM 717 C CA . LEU A 1 108 ? -7.902 10.141 27.449 1.00 14.38 1113 LEU A CA 1
ATOM 718 C C . LEU A 1 108 ? -6.628 10.528 28.202 1.00 15.17 1113 LEU A C 1
ATOM 719 O O . LEU A 1 108 ? -6.693 10.927 29.306 1.00 16.68 1113 LEU A O 1
ATOM 724 N N . TYR A 1 109 ? -5.488 10.386 27.562 1.00 13.18 1114 TYR A N 1
ATOM 725 C CA . TYR A 1 109 ? -4.259 10.677 28.239 1.00 14.09 1114 TYR A CA 1
ATOM 726 C C . TYR A 1 109 ? -4.259 12.133 28.708 1.00 15.46 1114 TYR A C 1
ATOM 727 O O . TYR A 1 109 ? -3.997 12.397 29.836 1.00 15.18 1114 TYR A O 1
ATOM 736 N N . HIS A 1 110 ? -4.598 13.065 27.833 1.00 14.77 1115 HIS A N 1
ATOM 737 C CA . HIS A 1 110 ? -4.631 14.451 28.271 1.00 15.72 1115 HIS A CA 1
ATOM 738 C C . HIS A 1 110 ? -5.689 14.768 29.341 1.00 17.01 1115 HIS A C 1
ATOM 739 O O . HIS A 1 110 ? -5.477 15.553 30.209 1.00 19.03 1115 HIS A O 1
ATOM 746 N N . ARG A 1 111 ? -6.844 14.147 29.238 1.00 15.15 1116 ARG A N 1
ATOM 747 C CA . ARG A 1 111 ? -7.873 14.390 30.216 1.00 15.88 1116 ARG A CA 1
ATOM 748 C C . ARG A 1 111 ? -7.427 13.950 31.598 1.00 16.60 1116 ARG A C 1
ATOM 749 O O . ARG A 1 111 ? -7.657 14.617 32.562 1.00 14.96 1116 ARG A O 1
ATOM 757 N N . LEU A 1 112 ? -6.771 12.796 31.662 1.00 13.78 1117 LEU A N 1
ATOM 758 C CA . LEU A 1 112 ? -6.308 12.289 32.939 1.00 13.42 1117 LEU A CA 1
ATOM 759 C C . LEU A 1 112 ? -5.235 13.173 33.597 1.00 13.13 1117 LEU A C 1
ATOM 760 O O . LEU A 1 112 ? -5.096 13.154 34.759 1.00 15.04 1117 LEU A O 1
ATOM 765 N N . LEU A 1 113 ? -4.530 13.947 32.805 1.00 14.63 1118 LEU A N 1
ATOM 766 C CA . LEU A 1 113 ? -3.531 14.832 33.359 1.00 18.77 1118 LEU A CA 1
ATOM 767 C C . LEU A 1 113 ? -4.157 15.964 34.193 1.00 18.22 1118 LEU A C 1
ATOM 768 O O . LEU A 1 113 ? -3.481 16.582 34.947 1.00 17.70 1118 LEU A O 1
ATOM 773 N N . ASP A 1 114 ? -5.441 16.221 33.990 1.00 14.73 1119 ASP A N 1
ATOM 774 C CA . ASP A 1 114 ? -6.092 17.298 34.732 1.00 15.94 1119 ASP A CA 1
ATOM 775 C C . ASP A 1 114 ? -6.486 16.711 36.027 1.00 17.12 1119 ASP A C 1
ATOM 776 O O . ASP A 1 114 ? -7.555 16.259 36.234 1.00 17.65 1119 ASP A O 1
ATOM 781 N N . LYS A 1 115 ? -5.533 16.725 36.937 1.00 16.52 1120 LYS A N 1
ATOM 782 C CA A LYS A 1 115 ? -5.458 16.126 38.432 0.50 17.52 1120 LYS A CA 1
ATOM 783 C CA B LYS A 1 115 ? -5.464 16.126 38.436 0.50 16.20 1120 LYS A CA 1
ATOM 784 C C . LYS A 1 115 ? -6.659 16.980 39.330 1.00 13.24 1120 LYS A C 1
ATOM 785 O O . LYS A 1 115 ? -7.166 16.448 40.196 1.00 17.17 1120 LYS A O 1
ATOM 796 N N . ALA A 1 116 ? -6.842 18.245 39.007 1.00 15.24 1121 ALA A N 1
ATOM 797 C CA . ALA A 1 116 ? -7.750 19.089 39.762 1.00 12.49 1121 ALA A CA 1
ATOM 798 C C . ALA A 1 116 ? -9.221 18.748 39.535 1.00 13.58 1121 ALA A C 1
ATOM 799 O O . ALA A 1 116 ? -10.041 19.070 40.334 1.00 13.53 1121 ALA A O 1
ATOM 801 N N . HIS A 1 117 ? -9.472 18.118 38.396 1.00 13.39 1122 HIS A N 1
ATOM 802 C CA . HIS A 1 117 ? -10.802 17.732 37.957 1.00 13.64 1122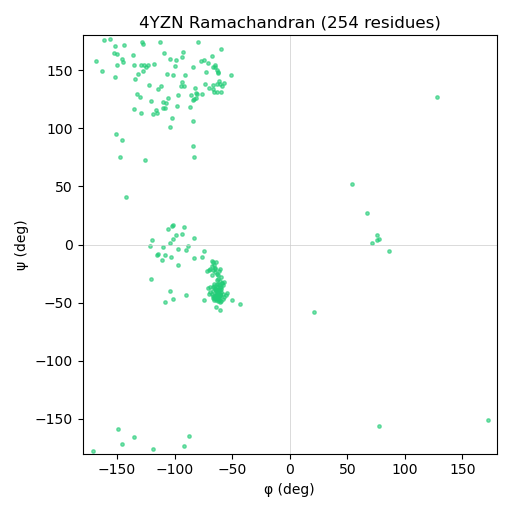 HIS A CA 1
ATOM 803 C C . HIS A 1 117 ? -10.906 16.256 37.616 1.00 12.81 1122 HIS A C 1
ATOM 804 O O . HIS A 1 117 ? -11.029 15.864 36.514 1.00 15.28 1122 HIS A O 1
ATOM 811 N N . PRO A 1 118 ? -10.888 15.466 38.669 1.00 12.80 1123 PRO A N 1
ATOM 812 C CA . PRO A 1 118 ? -10.957 14.025 38.467 1.00 15.86 1123 PRO A CA 1
ATOM 813 C C . PRO A 1 118 ? -12.251 13.605 37.779 1.00 17.32 1123 PRO A C 1
ATOM 814 O O . PRO A 1 118 ? -13.272 14.162 38.051 1.00 18.01 1123 PRO A O 1
ATOM 818 N N . ILE A 1 119 ? -12.143 12.648 36.886 1.00 14.71 1124 ILE A N 1
ATOM 819 C CA . ILE A 1 119 ? -13.305 12.170 36.208 1.00 14.50 1124 ILE A CA 1
ATOM 820 C C . ILE A 1 119 ? -14.126 11.519 37.257 1.00 14.06 1124 ILE A C 1
ATOM 821 O O . ILE A 1 119 ? -13.694 10.733 38.020 1.00 16.21 1124 ILE A O 1
ATOM 826 N N . LYS A 1 120 ? -15.409 11.888 37.255 1.00 16.51 1125 LYS A N 1
ATOM 827 C CA A LYS A 1 120 ? -16.623 11.308 38.193 0.50 16.10 1125 LYS A CA 1
ATOM 828 C CA B LYS A 1 120 ? -16.596 11.298 38.217 0.50 16.59 1125 LYS A CA 1
ATOM 829 C C . LYS A 1 120 ? -16.531 9.581 37.982 1.00 15.40 1125 LYS A C 1
ATOM 830 O O . LYS A 1 120 ? -16.337 9.133 36.919 1.00 14.33 1125 LYS A O 1
ATOM 841 N N . TRP A 1 121 ? -16.731 8.900 39.067 1.00 15.75 1126 TRP A N 1
ATOM 842 C CA . TRP A 1 121 ? -16.650 7.490 39.039 1.00 18.12 1126 TRP A CA 1
ATOM 843 C C . TRP A 1 121 ? -17.630 6.880 38.039 1.00 15.53 1126 TRP A C 1
ATOM 844 O O . TRP A 1 121 ? -17.260 6.031 37.321 1.00 15.81 1126 TRP A O 1
ATOM 855 N N . SER A 1 122 ? -18.839 7.380 37.991 1.00 15.52 1127 SER A N 1
ATOM 856 C CA . SER A 1 122 ? -19.787 6.840 37.065 1.00 16.12 1127 SER A CA 1
ATOM 857 C C . SER A 1 122 ? -19.315 6.966 35.603 1.00 14.51 1127 SER A C 1
ATOM 858 O O . SER A 1 122 ? -19.618 6.159 34.804 1.00 15.63 1127 SER A O 1
ATOM 861 N N . VAL A 1 123 ? -18.646 8.058 35.306 1.00 13.82 1128 VAL A N 1
ATOM 862 C CA . VAL A 1 123 ? -18.094 8.303 34.003 1.00 13.38 1128 VAL A CA 1
ATOM 863 C C . VAL A 1 123 ? -16.890 7.380 33.748 1.00 13.02 1128 VAL A C 1
ATOM 864 O O . VAL A 1 123 ? -16.717 6.923 32.692 1.00 12.99 1128 VAL A O 1
ATOM 868 N N . LYS A 1 124 ? -16.102 7.146 34.774 1.00 11.09 1129 LYS A N 1
ATOM 869 C CA . LYS A 1 124 ? -14.972 6.263 34.609 1.00 11.11 1129 LYS A CA 1
ATOM 870 C C . LYS A 1 124 ? -15.498 4.873 34.179 1.00 14.04 1129 LYS A C 1
ATOM 871 O O . LYS A 1 124 ? -14.950 4.258 33.356 1.00 12.47 1129 LYS A O 1
ATOM 877 N N . LEU A 1 125 ? -16.593 4.457 34.782 1.00 13.77 1130 LEU A N 1
ATOM 878 C CA . LEU A 1 125 ? -17.169 3.183 34.420 1.00 12.59 1130 LEU A CA 1
ATOM 879 C C . LEU A 1 125 ? -17.671 3.163 32.961 1.00 13.02 1130 LEU A C 1
ATOM 880 O O . LEU A 1 125 ? -17.557 2.188 32.293 1.00 14.95 1130 LEU A O 1
ATOM 885 N N . ARG A 1 126 ? -18.237 4.263 32.523 1.00 13.51 1131 ARG A N 1
ATOM 886 C CA . ARG A 1 126 ? -18.694 4.312 31.165 1.00 14.26 1131 ARG A CA 1
ATOM 887 C C . ARG A 1 126 ? -17.523 4.142 30.223 1.00 12.80 1131 ARG A C 1
ATOM 888 O O . ARG A 1 126 ? -17.632 3.517 29.249 1.00 14.98 1131 ARG A O 1
ATOM 896 N N . LEU A 1 127 ? -16.425 4.802 30.557 1.00 12.03 1132 LEU A N 1
ATOM 897 C CA . LEU A 1 127 ? -15.247 4.741 29.748 1.00 12.22 1132 LEU A CA 1
ATOM 898 C C . LEU A 1 127 ? -14.680 3.332 29.679 1.00 10.89 1132 LEU A C 1
ATOM 899 O O . LEU A 1 127 ? -14.297 2.902 28.663 1.00 12.87 1132 LEU A O 1
ATOM 904 N N . MET A 1 128 ? -14.629 2.668 30.814 1.00 11.83 1133 MET A N 1
ATOM 905 C CA . MET A 1 128 ? -14.100 1.326 30.852 1.00 11.21 1133 MET A CA 1
ATOM 906 C C . MET A 1 128 ? -14.940 0.376 30.004 1.00 12.11 1133 MET A C 1
ATOM 907 O O . MET A 1 128 ? -14.445 -0.408 29.284 1.00 12.05 1133 MET A O 1
ATOM 912 N N . LEU A 1 129 ? -16.244 0.494 30.174 1.00 11.60 1134 LEU A N 1
ATOM 913 C CA . LEU A 1 129 ? -17.161 -0.351 29.399 1.00 13.65 1134 LEU A CA 1
ATOM 914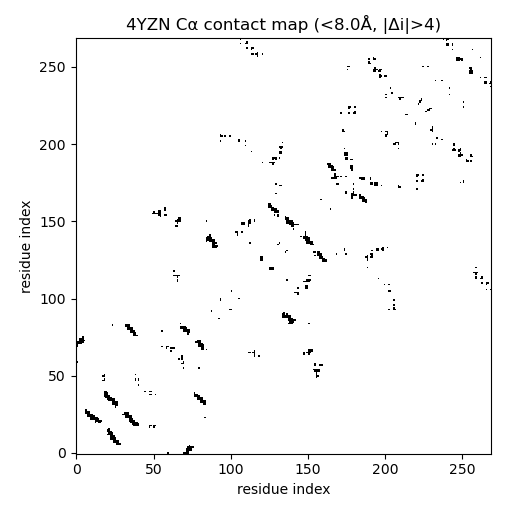 C C . LEU A 1 129 ? -17.137 -0.097 27.909 1.00 11.13 1134 LEU A C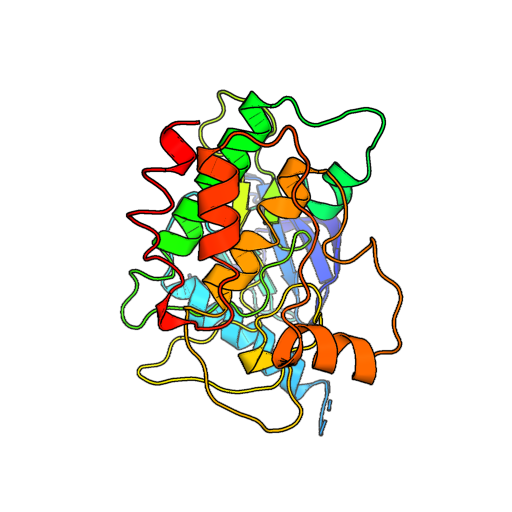 1
ATOM 915 O O . LEU A 1 129 ? -17.152 -0.974 27.157 1.00 13.34 1134 LEU A O 1
ATOM 920 N N . ASP A 1 130 ? -17.111 1.165 27.561 1.00 12.58 1135 ASP A N 1
ATOM 921 C CA . ASP A 1 130 ? -17.093 1.544 26.162 1.00 14.37 1135 ASP A CA 1
ATOM 922 C C . ASP A 1 130 ? -15.830 0.989 25.460 1.00 12.54 1135 ASP A C 1
ATOM 923 O O . ASP A 1 130 ? -15.887 0.503 24.374 1.00 13.93 1135 ASP A O 1
ATOM 928 N N . ILE A 1 131 ? -14.694 1.095 26.132 1.00 10.54 1136 ILE A N 1
ATOM 929 C CA . ILE A 1 131 ? -13.486 0.589 25.555 1.00 11.42 1136 ILE A CA 1
ATOM 930 C C . ILE A 1 131 ? -13.522 -0.922 25.430 1.00 12.66 1136 ILE A C 1
ATOM 931 O O . ILE A 1 131 ? -13.096 -1.458 24.493 1.00 13.13 1136 ILE A O 1
ATOM 936 N N . ALA A 1 132 ? -14.056 -1.559 26.441 1.00 11.11 1137 ALA A N 1
ATOM 937 C CA . ALA A 1 132 ? -14.153 -3.006 26.410 1.00 10.41 1137 ALA A CA 1
ATOM 938 C C . ALA A 1 132 ? -15.055 -3.471 25.263 1.00 10.66 1137 ALA A C 1
ATOM 939 O O . ALA A 1 132 ? -14.798 -4.439 24.656 1.00 12.10 1137 ALA A O 1
ATOM 941 N N . LEU A 1 133 ? -16.121 -2.719 25.038 1.00 11.79 1138 LEU A N 1
ATOM 942 C CA . LEU A 1 133 ? -17.020 -3.065 23.942 1.00 13.66 1138 LEU A CA 1
ATOM 943 C C . LEU A 1 133 ? -16.358 -2.959 22.585 1.00 13.71 1138 LEU A C 1
ATOM 944 O O . LEU A 1 133 ? -16.608 -3.734 21.716 1.00 14.94 1138 LEU A O 1
ATOM 949 N N . GLY A 1 134 ? -15.539 -1.955 22.420 1.00 12.78 1139 GLY A N 1
ATOM 950 C CA . GLY A 1 134 ? -14.809 -1.806 21.177 1.00 14.80 1139 GLY A CA 1
ATOM 951 C C . GLY A 1 134 ? -13.801 -2.941 20.919 1.00 15.98 1139 GLY A C 1
ATOM 952 O O . GLY A 1 134 ? -13.687 -3.453 19.859 1.00 15.90 1139 GLY A O 1
ATOM 953 N N . ILE A 1 135 ? -13.058 -3.277 21.963 1.00 13.40 1140 ILE A N 1
ATOM 954 C CA . ILE A 1 135 ? -12.111 -4.347 21.856 1.00 11.78 1140 ILE A CA 1
ATOM 955 C C . ILE A 1 135 ? -12.805 -5.701 21.662 1.00 14.10 1140 ILE A C 1
ATOM 956 O O . ILE A 1 135 ? -12.323 -6.532 20.969 1.00 15.70 1140 ILE A O 1
ATOM 961 N N . GLU A 1 136 ? -13.942 -5.871 22.314 1.00 12.73 1141 GLU A N 1
ATOM 962 C CA . GLU A 1 136 ? -14.710 -7.089 22.181 1.00 13.86 1141 GLU A CA 1
ATOM 963 C C . GLU A 1 136 ? -15.115 -7.214 20.714 1.00 14.37 1141 GLU A C 1
ATOM 964 O O . GLU A 1 136 ? -15.055 -8.256 20.164 1.00 15.39 1141 GLU A O 1
ATOM 970 N N . TYR A 1 137 ? -15.538 -6.113 20.122 1.00 13.87 1142 TYR A N 1
ATOM 971 C CA . TYR A 1 137 ? -15.960 -6.132 18.734 1.00 16.32 1142 TYR A CA 1
ATOM 972 C C . TYR A 1 137 ? -14.788 -6.491 17.861 1.00 18.64 1142 TYR A C 1
ATOM 973 O O . TYR A 1 137 ? -14.812 -7.308 16.986 1.00 18.31 1142 TYR A O 1
ATOM 982 N N . MET A 1 138 ? -13.672 -5.836 18.140 1.00 15.52 1143 MET A N 1
ATOM 983 C CA A MET A 1 138 ? -12.229 -6.116 17.327 0.50 15.80 1143 MET A CA 1
ATOM 984 C CA B MET A 1 138 ? -12.228 -6.107 17.343 0.50 15.95 1143 MET A CA 1
ATOM 985 C C . MET A 1 138 ? -11.998 -7.789 17.380 1.00 16.57 1143 MET A C 1
ATOM 986 O O . MET A 1 138 ? -11.583 -8.399 16.484 1.00 17.53 1143 MET A O 1
ATOM 995 N N . GLN A 1 139 ? -12.092 -8.266 18.603 1.00 15.15 1144 GLN A N 1
ATOM 996 C CA . GLN A 1 139 ? -11.768 -9.640 18.881 1.00 15.74 1144 GLN A CA 1
ATOM 997 C C . GLN A 1 139 ? -12.795 -10.629 18.296 1.00 18.18 1144 GLN A C 1
ATOM 998 O O . GLN A 1 139 ? -12.499 -11.750 18.121 1.00 19.57 1144 GLN A O 1
ATOM 1004 N N . ASN A 1 140 ? -13.991 -10.149 18.042 1.00 17.86 1145 ASN A N 1
ATOM 1005 C CA . ASN A 1 140 ? -15.035 -10.964 17.444 1.00 18.03 1145 ASN 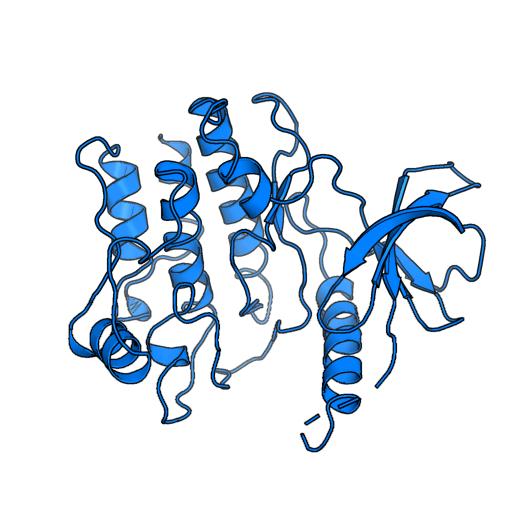A CA 1
ATOM 1006 C C . ASN A 1 140 ? -14.989 -10.928 15.891 1.00 18.99 1145 ASN A C 1
ATOM 1007 O O . ASN A 1 140 ? -15.762 -11.559 15.256 1.00 23.99 1145 ASN A O 1
ATOM 1012 N N . GLN A 1 141 ? -14.073 -10.178 15.314 1.00 18.30 1146 GLN A N 1
ATOM 1013 C CA . GLN A 1 141 ? -13.941 -10.154 13.863 1.00 20.83 1146 GLN A CA 1
ATOM 1014 C C . GLN A 1 141 ? -13.296 -11.453 13.425 1.00 19.97 1146 GLN A C 1
ATOM 1015 O O . GLN A 1 141 ? -12.683 -12.119 14.179 1.00 21.27 1146 GLN A O 1
ATOM 1021 N N . ASN A 1 142 ? -13.491 -11.792 12.159 1.00 23.56 1147 ASN A N 1
ATOM 1022 C CA . ASN A 1 142 ? -12.870 -12.973 11.622 1.00 23.76 1147 ASN A CA 1
ATOM 1023 C C . ASN A 1 142 ? -11.947 -12.567 10.481 1.00 24.01 1147 ASN A C 1
ATOM 1024 O O . ASN A 1 142 ? -12.397 -12.170 9.482 1.00 29.34 1147 ASN A O 1
ATOM 1029 N N . PRO A 1 143 ? -10.585 -12.689 10.567 1.00 23.84 1148 PRO A N 1
ATOM 1030 C CA . PRO A 1 143 ? -10.046 -13.109 11.844 1.00 24.77 1148 PRO A CA 1
ATOM 1031 C C . PRO A 1 143 ? -10.003 -11.918 12.804 1.00 20.35 1148 PRO A C 1
ATOM 1032 O O . PRO A 1 143 ? -10.266 -10.849 12.480 1.00 20.24 1148 PRO A O 1
ATOM 1036 N N . PRO A 1 144 ? -9.621 -12.265 14.077 1.00 22.82 1149 PRO A N 1
ATOM 1037 C CA . PRO A 1 144 ? -9.583 -11.154 15.046 1.00 20.82 1149 PRO A CA 1
ATOM 1038 C C . PRO A 1 144 ? -8.561 -10.049 14.706 1.00 21.32 1149 PRO A C 1
ATOM 1039 O O . PRO A 1 144 ? -7.576 -10.319 14.122 1.00 20.78 1149 PRO A O 1
ATOM 1043 N N . ILE A 1 145 ? -8.852 -8.817 15.109 1.00 19.39 1150 ILE A N 1
ATOM 1044 C CA . ILE A 1 145 ? -7.947 -7.718 14.943 1.00 20.30 1150 ILE A CA 1
ATOM 1045 C C . ILE A 1 145 ? -7.120 -7.549 16.215 1.00 21.07 1150 ILE A C 1
ATOM 1046 O O . ILE A 1 145 ? -7.653 -7.657 17.278 1.00 22.38 1150 ILE A O 1
ATOM 1051 N N . VAL A 1 146 ? -5.827 -7.326 16.069 1.00 20.09 1151 VAL A N 1
ATOM 1052 C CA . VAL A 1 146 ? -4.923 -7.024 17.161 1.00 18.65 1151 VAL A CA 1
ATOM 1053 C C . VAL A 1 146 ? -4.474 -5.597 16.851 1.00 20.40 1151 VAL A C 1
ATOM 1054 O O . VAL A 1 146 ? -3.840 -5.391 15.877 1.00 22.19 1151 VAL A O 1
ATOM 1058 N N . HIS A 1 147 ? -4.862 -4.646 17.689 1.00 16.13 1152 HIS A N 1
ATOM 1059 C CA . HIS A 1 147 ? -4.555 -3.239 17.560 1.00 15.53 1152 HIS A CA 1
ATOM 1060 C C . HIS A 1 147 ? -3.085 -2.892 17.727 1.00 15.53 1152 HIS A C 1
ATOM 1061 O O . HIS A 1 147 ? -2.539 -2.145 16.991 1.00 15.24 1152 HIS A O 1
ATOM 1068 N N . ARG A 1 148 ? -2.484 -3.456 18.755 1.00 13.79 1153 ARG A N 1
ATOM 1069 C CA . ARG A 1 148 ? -1.078 -3.324 19.034 1.00 14.85 1153 ARG A CA 1
ATOM 1070 C C . ARG A 1 148 ? -0.620 -1.962 19.536 1.00 16.00 1153 ARG A C 1
ATOM 1071 O O . ARG A 1 148 ? 0.524 -1.769 19.719 1.00 17.79 1153 ARG A O 1
ATOM 1079 N N . ASP A 1 149 ? -1.534 -1.030 19.707 1.00 13.64 1154 ASP A N 1
ATOM 1080 C CA . ASP A 1 149 ? -1.189 0.289 20.201 1.00 16.09 1154 ASP A CA 1
ATOM 1081 C C . ASP A 1 149 ? -2.254 0.839 21.153 1.00 13.98 1154 ASP A C 1
ATOM 1082 O O . ASP A 1 149 ? -2.555 1.983 21.117 1.00 14.91 1154 ASP A O 1
ATOM 1087 N N . LEU A 1 150 ? -2.779 -0.006 22.007 1.00 13.12 1155 LEU A N 1
ATOM 1088 C CA . LEU A 1 150 ? -3.800 0.451 22.911 1.00 12.12 1155 LEU A CA 1
ATOM 1089 C C . LEU A 1 150 ? -3.158 1.085 24.132 1.00 14.51 1155 LEU A C 1
ATOM 1090 O O . LEU A 1 150 ? -2.624 0.434 24.934 1.00 17.70 1155 LEU A O 1
ATOM 1095 N N . ARG A 1 151 ? -3.237 2.389 24.177 1.00 14.30 1156 ARG A N 1
ATOM 1096 C CA . ARG A 1 151 ? -2.719 3.203 25.229 1.00 13.34 1156 ARG A CA 1
ATOM 1097 C C . ARG A 1 151 ? -3.623 4.416 25.294 1.00 13.02 1156 ARG A C 1
ATOM 1098 O O . ARG A 1 151 ? -4.338 4.648 24.392 1.00 13.46 1156 ARG A O 1
ATOM 1106 N N . SER A 1 152 ? -3.562 5.158 26.368 1.00 11.90 1157 SER A N 1
ATOM 1107 C CA . SER A 1 152 ? -4.503 6.257 26.591 1.00 12.50 1157 SER A CA 1
ATOM 1108 C C . SER A 1 152 ? -4.576 7.355 25.508 1.00 13.47 1157 SER A C 1
ATOM 1109 O O . SER A 1 152 ? -5.584 7.893 25.271 1.00 13.35 1157 SER A O 1
ATOM 1112 N N . PRO A 1 153 ? -3.462 7.640 24.856 1.00 13.19 1158 PRO A N 1
ATOM 1113 C CA . PRO A 1 153 ? -3.510 8.652 23.799 1.00 12.99 1158 PRO A CA 1
ATOM 1114 C C . PRO A 1 153 ? -4.375 8.248 22.631 1.00 15.12 1158 PRO A C 1
ATOM 1115 O O . PRO A 1 153 ? -4.755 9.074 21.846 1.00 17.17 1158 PRO A O 1
ATOM 1119 N N . ASN A 1 154 ? -4.605 6.956 22.528 1.00 12.46 1159 ASN A N 1
ATOM 1120 C CA . ASN A 1 154 ? -5.372 6.372 21.442 1.00 14.01 1159 ASN A CA 1
ATOM 1121 C C . ASN A 1 154 ? -6.844 6.069 21.772 1.00 13.63 1159 ASN A C 1
ATOM 1122 O O . ASN A 1 154 ? -7.537 5.455 21.031 1.00 15.57 1159 ASN A O 1
ATOM 1127 N N . ILE A 1 155 ? -7.251 6.535 22.925 1.00 12.63 1160 ILE A N 1
ATOM 1128 C CA . ILE A 1 155 ? -8.622 6.407 23.338 1.00 12.98 1160 ILE A CA 1
ATOM 1129 C C . ILE A 1 155 ? -9.161 7.824 23.284 1.00 13.35 1160 ILE A C 1
ATOM 1130 O O . ILE A 1 155 ? -8.704 8.647 23.943 1.00 15.46 1160 ILE A O 1
ATOM 1135 N N . LEU A 1 156 ? -10.144 8.052 22.442 1.00 14.36 1161 LEU A N 1
ATOM 1136 C CA . LEU A 1 156 ? -10.714 9.354 22.284 1.00 14.33 1161 LEU A CA 1
ATOM 1137 C C . LEU A 1 156 ? -12.033 9.468 23.029 1.00 13.78 1161 LEU A C 1
ATOM 1138 O O . LEU A 1 156 ? -12.745 8.543 23.144 1.00 15.39 1161 LEU A O 1
ATOM 1143 N N . LEU A 1 157 ? -12.287 10.654 23.547 1.00 14.95 1162 LEU A N 1
ATOM 1144 C CA . LEU A 1 157 ? -13.486 10.929 24.315 1.00 13.64 1162 LEU A CA 1
ATOM 1145 C C . LEU A 1 157 ? -14.588 11.684 23.574 1.00 17.03 1162 LEU A C 1
ATOM 1146 O O . LEU A 1 157 ? -14.451 12.820 23.269 1.00 20.53 1162 LEU A O 1
ATOM 1151 N N . GLN A 1 158 ? -15.655 10.976 23.271 1.00 16.81 1163 GLN A N 1
ATOM 1152 C CA . GLN A 1 158 ? -16.825 11.572 22.643 1.00 19.16 1163 GLN A CA 1
ATOM 1153 C C . GLN A 1 158 ? -17.576 12.503 23.575 1.00 20.17 1163 GLN A C 1
ATOM 1154 O O . GLN A 1 158 ? -18.054 13.520 23.172 1.00 20.84 1163 GLN A O 1
ATOM 1160 N N . SER A 1 159 ? -17.700 12.092 24.814 1.00 18.25 1164 SER A N 1
ATOM 1161 C CA . SER A 1 159 ? -18.394 12.848 25.824 1.00 18.47 1164 SER A CA 1
ATOM 1162 C C . SER A 1 159 ? -18.055 12.384 27.220 1.00 20.03 1164 SER A C 1
ATOM 1163 O O . SER A 1 159 ? -17.795 11.249 27.413 1.00 20.10 1164 SER A O 1
ATOM 1166 N N . LEU A 1 160 ? -18.086 13.302 28.174 1.00 18.71 1165 LEU A N 1
ATOM 1167 C CA . LEU A 1 160 ? -17.870 13.004 29.582 1.00 18.55 1165 LEU A CA 1
ATOM 1168 C C . LEU A 1 160 ? -19.169 13.040 30.393 1.00 17.91 1165 LEU A C 1
ATOM 1169 O O . LEU A 1 160 ? -19.162 13.038 31.547 1.00 19.32 1165 LEU A O 1
ATOM 1174 N N . ASP A 1 161 ? -20.280 13.051 29.690 1.00 18.36 1166 ASP A N 1
ATOM 1175 C CA . ASP A 1 161 ? -21.599 13.002 30.316 1.00 20.61 1166 ASP A CA 1
ATOM 1176 C C . ASP A 1 161 ? -21.928 11.535 30.591 1.00 19.99 1166 ASP A C 1
ATOM 1177 O O . ASP A 1 161 ? -21.939 10.751 29.723 1.00 21.37 1166 ASP A O 1
ATOM 1182 N N . GLU A 1 162 ? -22.230 11.213 31.819 1.00 23.07 1167 GLU A N 1
ATOM 1183 C CA . GLU A 1 162 ? -22.494 9.857 32.202 1.00 22.75 1167 GLU A CA 1
ATOM 1184 C C . GLU A 1 162 ? -23.687 9.257 31.441 1.00 22.25 1167 GLU A C 1
ATOM 1185 O O . GLU A 1 162 ? -23.816 8.098 31.354 1.00 23.87 1167 GLU A O 1
ATOM 1191 N N . ASN A 1 163 ? -24.537 10.111 30.908 1.00 21.51 1168 ASN A N 1
ATOM 1192 C CA . ASN A 1 163 ? -25.706 9.653 30.173 1.00 26.58 1168 ASN A CA 1
ATOM 1193 C C . ASN A 1 163 ? -25.602 9.691 28.665 1.00 29.89 1168 ASN A C 1
ATOM 1194 O O . ASN A 1 163 ? -26.548 9.413 27.983 1.00 28.95 1168 ASN A O 1
ATOM 1199 N N . ALA A 1 164 ? -24.448 10.040 28.142 1.00 21.82 1169 ALA A N 1
ATOM 1200 C CA . ALA A 1 164 ? -24.272 10.097 26.720 1.00 20.21 1169 ALA A CA 1
ATOM 1201 C C . ALA A 1 164 ? -24.402 8.732 26.090 1.00 23.51 1169 ALA A C 1
ATOM 1202 O O . ALA A 1 164 ? -24.175 7.762 26.721 1.00 27.99 1169 ALA A O 1
ATOM 1204 N N . PRO A 1 165 ? -24.784 8.665 24.818 1.00 22.79 1170 PRO A N 1
ATOM 1205 C CA . PRO A 1 165 ? -24.870 7.376 24.167 1.00 24.68 1170 PRO A CA 1
ATOM 1206 C C . PRO A 1 165 ? -23.502 6.699 24.086 1.00 24.15 1170 PRO A C 1
ATOM 1207 O O . PRO A 1 165 ? -23.409 5.555 24.282 1.00 26.36 1170 PRO A O 1
ATOM 1211 N N . VAL A 1 166 ? -22.499 7.465 23.730 1.00 21.17 1171 VAL A N 1
ATOM 1212 C CA . VAL A 1 166 ? -21.137 7.000 23.634 1.00 18.34 1171 VAL A CA 1
ATOM 1213 C C . VAL A 1 166 ? -20.187 7.972 24.337 1.00 18.90 1171 VAL A C 1
ATOM 1214 O O . VAL A 1 166 ? -20.247 9.118 24.120 1.00 19.05 1171 VAL A O 1
ATOM 1218 N N . CYS A 1 167 ? -19.326 7.456 25.205 1.00 16.16 1172 CYS A N 1
ATOM 1219 C CA . CYS A 1 167 ? -18.348 8.262 25.884 1.00 15.23 1172 CYS A CA 1
ATOM 1220 C C . CYS A 1 167 ? -16.935 8.116 25.325 1.00 16.18 1172 CYS A C 1
ATOM 1221 O O . CYS A 1 167 ? -16.237 9.062 25.231 1.00 16.38 1172 CYS A O 1
ATOM 1224 N N . ALA A 1 168 ? -16.563 6.891 24.988 1.00 15.00 1173 ALA A N 1
ATOM 1225 C CA . ALA A 1 168 ? -15.244 6.622 24.475 1.00 14.97 1173 ALA A CA 1
ATOM 1226 C C . ALA A 1 168 ? -15.195 5.772 23.204 1.00 14.85 1173 ALA A C 1
ATOM 1227 O O . ALA A 1 168 ? -16.014 4.949 23.012 1.00 15.62 1173 ALA A O 1
ATOM 1229 N N . LYS A 1 169 ? -14.201 6.054 22.366 1.00 15.76 1174 LYS A N 1
ATOM 1230 C CA . LYS A 1 169 ? -13.946 5.333 21.119 1.00 13.03 1174 LYS A CA 1
ATOM 1231 C C . LYS A 1 169 ? -12.454 4.980 20.930 1.00 14.32 1174 LYS A C 1
ATOM 1232 O O . LYS A 1 169 ? -11.636 5.748 21.244 1.00 18.12 1174 LYS A O 1
ATOM 1238 N N . VAL A 1 170 ? -12.164 3.811 20.383 1.00 14.58 1175 VAL A N 1
ATOM 1239 C CA . VAL A 1 170 ? -10.818 3.387 20.091 1.00 15.29 1175 VAL A CA 1
ATOM 1240 C C . VAL A 1 170 ? -10.395 4.005 18.748 1.00 17.06 1175 VAL A C 1
ATOM 1241 O O . VAL A 1 170 ? -11.139 3.975 17.831 1.00 17.66 1175 VAL A O 1
ATOM 1245 N N . ALA A 1 171 ? -9.199 4.547 18.700 1.00 15.94 1176 ALA A N 1
ATOM 1246 C CA . ALA A 1 171 ? -8.682 5.170 17.531 1.00 15.33 1176 ALA A CA 1
ATOM 1247 C C . ALA A 1 171 ? -7.361 4.601 17.205 1.00 17.10 1176 ALA A C 1
ATOM 1248 O O . ALA A 1 171 ? -6.780 3.849 17.911 1.00 17.21 1176 ALA A O 1
ATOM 1250 N N . ASP A 1 172 ? -6.883 5.009 16.041 1.00 17.51 1177 ASP A N 1
ATOM 1251 C CA A ASP A 1 172 ? -5.353 4.953 15.461 0.50 17.10 1177 ASP A CA 1
ATOM 1252 C CA B ASP A 1 172 ? -5.380 4.963 15.453 0.50 18.23 1177 ASP A CA 1
ATOM 1253 C C . ASP A 1 172 ? -4.948 3.298 15.269 1.00 19.13 1177 ASP A C 1
ATOM 1254 O O . ASP A 1 172 ? -4.317 2.652 16.012 1.00 21.60 1177 ASP A O 1
ATOM 1263 N N . PHE A 1 173 ? -5.464 2.844 14.143 1.00 19.54 1178 PHE A N 1
ATOM 1264 C CA . PHE A 1 173 ? -5.326 1.480 13.713 1.00 18.27 1178 PHE A CA 1
ATOM 1265 C C . PHE A 1 173 ? -4.098 1.233 12.809 1.00 23.94 1178 PHE A C 1
ATOM 1266 O O . PHE A 1 173 ? -3.954 0.207 12.216 1.00 25.02 1178 PHE A O 1
ATOM 1274 N N . GLY A 1 174 ? -3.196 2.190 12.801 1.00 25.19 1179 GLY A N 1
ATOM 1275 C CA . GLY A 1 174 ? -1.993 2.146 11.999 1.00 30.70 1179 GLY A CA 1
ATOM 1276 C C . GLY A 1 174 ? -1.042 1.010 12.226 1.00 29.19 1179 GLY A C 1
ATOM 1277 O O . GLY A 1 174 ? -0.302 0.664 11.341 1.00 30.31 1179 GLY A O 1
ATOM 1278 N N . LEU A 1 175 ? -1.029 0.463 13.437 1.00 25.63 1180 LEU A N 1
ATOM 1279 C CA . LEU A 1 175 ? -0.144 -0.623 13.781 1.00 21.91 1180 LEU A CA 1
ATOM 1280 C C . LEU A 1 175 ? -0.825 -1.941 13.834 1.00 18.68 1180 LEU A C 1
ATOM 1281 O O . LEU A 1 175 ? -0.273 -2.940 14.129 1.00 23.61 1180 LEU A O 1
ATOM 1286 N N . SER A 1 176 ? -2.098 -1.906 13.544 1.00 20.01 1181 SER A N 1
ATOM 1287 C CA A SER A 1 176 ? -3.284 -3.049 13.702 0.50 22.03 1181 SER A CA 1
ATOM 1288 C CA B SER A 1 176 ? -3.254 -3.063 13.790 0.50 21.32 1181 SER A CA 1
ATOM 1289 C C . SER A 1 176 ? -2.800 -4.362 12.742 1.00 26.18 1181 SER A C 1
ATOM 1290 O O . SER A 1 176 ? -2.186 -4.071 11.748 1.00 32.60 1181 SER A O 1
ATOM 1295 N N . GLN A 1 177 ? -3.174 -5.563 13.071 1.00 22.62 1182 GLN A N 1
ATOM 1296 C CA . GLN A 1 177 ? -3.049 -6.668 12.199 1.00 24.30 1182 GLN A CA 1
ATOM 1297 C C . GLN A 1 177 ? -4.339 -7.443 12.256 1.00 28.72 1182 GLN A C 1
ATOM 1298 O O . GLN A 1 177 ? -5.048 -7.377 13.210 1.00 23.25 1182 GLN A O 1
ATOM 1304 N N . GLN A 1 178 ? -4.628 -8.164 11.195 1.00 26.18 1183 GLN A N 1
ATOM 1305 C CA . GLN A 1 178 ? -5.801 -8.974 11.172 1.00 24.80 1183 GLN A CA 1
ATOM 1306 C C . GLN A 1 178 ? -5.393 -10.153 10.384 1.00 27.34 1183 GLN A C 1
ATOM 1307 O O . GLN A 1 178 ? -5.479 -10.151 9.201 1.00 29.52 1183 GLN A O 1
ATOM 1313 N N . SER A 1 179 ? -4.889 -11.141 11.076 1.00 26.28 1184 SER A N 1
ATOM 1314 C CA . SER A 1 179 ? -4.347 -12.326 10.454 1.00 28.40 1184 SER A CA 1
ATOM 1315 C C . SER A 1 179 ? -4.877 -13.617 10.994 1.00 30.89 1184 SER A C 1
ATOM 1316 O O . SER A 1 179 ? -5.284 -13.683 12.117 1.00 28.49 1184 SER A O 1
ATOM 1319 N N . VAL A 1 180 ? -4.834 -14.649 10.171 1.00 31.34 1185 VAL A N 1
ATOM 1320 C CA . VAL A 1 180 ? -5.273 -15.958 10.622 1.00 36.27 1185 VAL A CA 1
ATOM 1321 C C . VAL A 1 180 ? -4.357 -16.564 11.700 1.00 45.71 1185 VAL A C 1
ATOM 1322 O O . VAL A 1 180 ? -4.780 -17.359 12.522 1.00 43.89 1185 VAL A O 1
ATOM 1326 N N . HIS A 1 181 ? -3.110 -16.157 11.703 1.00 36.46 1186 HIS A N 1
ATOM 1327 C CA . HIS A 1 181 ? -2.179 -16.699 12.672 1.00 44.21 1186 HIS A CA 1
ATOM 1328 C C . HIS A 1 181 ? -1.600 -15.641 13.600 1.00 41.24 1186 HIS A C 1
ATOM 1329 O O . HIS A 1 181 ? -1.961 -14.495 13.546 1.00 39.53 1186 HIS A O 1
ATOM 1336 N N . SER A 1 182 ? -0.690 -16.076 14.449 1.00 38.37 1187 SER A N 1
ATOM 1337 C CA . SER A 1 182 ? -0.069 -15.184 15.370 1.00 33.05 1187 SER A CA 1
ATOM 1338 C C . SER A 1 182 ? 0.765 -14.207 14.594 1.00 38.95 1187 SER A C 1
ATOM 1339 O O . SER A 1 182 ? 1.193 -14.469 13.511 1.00 35.29 1187 SER A O 1
ATOM 1342 N N . VAL A 1 183 ? 0.927 -13.050 15.176 1.00 29.61 1188 VAL A N 1
ATOM 1343 C CA . VAL A 1 183 ? 1.670 -12.035 14.597 1.00 26.54 1188 VAL A CA 1
ATOM 1344 C C . VAL A 1 183 ? 2.881 -11.865 15.466 1.00 34.94 1188 VAL A C 1
ATOM 1345 O O . VAL A 1 183 ? 3.040 -12.508 16.451 1.00 31.05 1188 VAL A O 1
ATOM 1349 N N . SER A 1 184 ? 3.752 -11.024 15.003 1.00 37.01 1189 SER A N 1
ATOM 1350 C CA . SER A 1 184 ? 4.987 -10.816 15.670 1.00 34.68 1189 SER A CA 1
ATOM 1351 C C . SER A 1 184 ? 5.409 -9.428 15.368 1.00 25.26 1189 SER A C 1
ATOM 1352 O O . SER A 1 184 ? 4.833 -8.760 14.574 1.00 33.53 1189 SER A O 1
ATOM 1355 N N . GLY A 1 185 ? 6.429 -9.006 16.043 1.00 30.53 1190 GLY A N 1
ATOM 1356 C CA . GLY A 1 185 ? 6.938 -7.683 15.888 1.00 27.72 1190 GLY A CA 1
ATOM 1357 C C . GLY A 1 185 ? 7.022 -7.069 17.253 1.00 31.26 1190 GLY A C 1
ATOM 1358 O O . GLY A 1 185 ? 6.081 -7.062 18.034 1.00 31.19 1190 GLY A O 1
ATOM 1359 N N . LEU A 1 186 ? 8.213 -6.573 17.522 1.00 28.93 1191 LEU A N 1
ATOM 1360 C CA . LEU A 1 186 ? 8.534 -5.945 18.746 1.00 27.95 1191 LEU A CA 1
ATOM 1361 C C . LEU A 1 186 ? 7.764 -4.632 18.900 1.00 31.32 1191 LEU A C 1
ATOM 1362 O O . LEU A 1 186 ? 7.714 -3.833 18.020 1.00 29.38 1191 LEU A O 1
ATOM 1367 N N . LEU A 1 187 ? 7.189 -4.433 20.066 1.00 20.40 1192 LEU A N 1
ATOM 1368 C CA . LEU A 1 187 ? 6.477 -3.235 20.347 1.00 22.74 1192 LEU A CA 1
ATOM 1369 C C . LEU A 1 187 ? 7.204 -2.413 21.400 1.00 28.55 1192 LEU A C 1
ATOM 1370 O O . LEU A 1 187 ? 7.682 -2.949 22.339 1.00 31.11 1192 LEU A O 1
ATOM 1375 N N . GLY A 1 188 ? 7.277 -1.108 21.172 1.00 31.25 1193 GLY A N 1
ATOM 1376 C CA . GLY A 1 188 ? 7.848 -0.112 22.074 1.00 38.63 1193 GLY A CA 1
ATOM 1377 C C . GLY A 1 188 ? 6.663 0.278 22.987 1.00 28.24 1193 GLY A C 1
ATOM 1378 O O . GLY A 1 188 ? 5.695 -0.404 22.993 1.00 45.25 1193 GLY A O 1
ATOM 1379 N N . ASN A 1 189 ? 6.733 1.357 23.722 1.00 30.75 1194 ASN A N 1
ATOM 1380 C CA . ASN A 1 189 ? 5.688 1.691 24.653 1.00 26.40 1194 ASN A CA 1
ATOM 1381 C C . ASN A 1 189 ? 5.495 0.470 25.551 1.00 22.64 1194 ASN A C 1
ATOM 1382 O O . ASN A 1 189 ? 4.439 0.005 25.738 1.00 21.64 1194 ASN A O 1
ATOM 1387 N N . PHE A 1 190 ? 6.575 -0.019 26.123 1.00 19.57 1195 PHE A N 1
ATOM 1388 C CA . PHE A 1 190 ? 6.542 -1.221 26.929 1.00 20.47 1195 PHE A CA 1
ATOM 1389 C C . PHE A 1 190 ? 5.659 -1.145 28.171 1.00 18.50 1195 PHE A C 1
ATOM 1390 O O . PHE A 1 190 ? 5.232 -2.133 28.670 1.00 22.79 1195 PHE A O 1
ATOM 1398 N N . GLN A 1 191 ? 5.403 0.040 28.644 1.00 16.45 1196 GLN A N 1
ATOM 1399 C CA . GLN A 1 191 ? 4.560 0.178 29.801 1.00 17.39 1196 GLN A CA 1
ATOM 1400 C C . GLN A 1 191 ? 3.142 -0.233 29.498 1.00 19.03 1196 GLN A C 1
ATOM 1401 O O . GLN A 1 191 ? 2.369 -0.405 30.372 1.00 18.20 1196 GLN A O 1
ATOM 1407 N N . TRP A 1 192 ? 2.818 -0.338 28.230 1.00 12.93 1197 TRP A N 1
ATOM 1408 C CA . TRP A 1 192 ? 1.450 -0.655 27.845 1.00 11.11 1197 TRP A CA 1
ATOM 1409 C C . TRP A 1 192 ? 1.323 -2.001 27.171 1.00 12.20 1197 TRP A C 1
ATOM 1410 O O . TRP A 1 192 ? 0.256 -2.451 26.880 1.00 14.26 1197 TRP A O 1
ATOM 1421 N N . MET A 1 193 ? 2.453 -2.605 26.878 1.00 12.76 1198 MET A N 1
ATOM 1422 C CA . MET A 1 193 ? 2.485 -3.812 26.103 1.00 13.75 1198 MET A CA 1
ATOM 1423 C C . MET A 1 193 ? 2.787 -5.113 26.799 1.00 11.67 1198 MET A C 1
ATOM 1424 O O . MET A 1 193 ? 3.528 -5.151 27.702 1.00 13.95 1198 MET A O 1
ATOM 1429 N N . ALA A 1 194 ? 2.170 -6.168 26.299 1.00 13.21 1199 ALA A N 1
ATOM 1430 C CA . ALA A 1 194 ? 2.323 -7.472 26.876 1.00 12.93 1199 ALA A CA 1
ATOM 1431 C C . ALA A 1 194 ? 3.752 -7.989 26.836 1.00 13.88 1199 ALA A C 1
ATOM 1432 O O . ALA A 1 194 ? 4.475 -7.712 25.987 1.00 13.33 1199 ALA A O 1
ATOM 1434 N N . PRO A 1 195 ? 4.076 -8.786 27.846 1.00 12.45 1200 PRO A N 1
ATOM 1435 C CA . PRO A 1 195 ? 5.445 -9.256 27.968 1.00 13.16 1200 PRO A CA 1
ATOM 1436 C C . PRO A 1 195 ? 5.917 -10.040 26.752 1.00 15.78 1200 PRO A C 1
ATOM 1437 O O . PRO A 1 195 ? 7.047 -9.972 26.383 1.00 15.67 1200 PRO A O 1
ATOM 1441 N N . GLU A 1 196 ? 5.026 -10.740 26.136 1.00 14.50 1201 GLU A N 1
ATOM 1442 C CA . GLU A 1 196 ? 5.407 -11.519 24.984 1.00 15.56 1201 GLU A CA 1
ATOM 1443 C C . GLU A 1 196 ? 5.655 -10.675 23.727 1.00 16.68 1201 GLU A C 1
ATOM 1444 O O . GLU A 1 196 ? 6.058 -11.186 22.726 1.00 20.46 1201 GLU A O 1
ATOM 1450 N N . THR A 1 197 ? 5.400 -9.399 23.793 1.00 15.19 1202 THR A N 1
ATOM 1451 C CA . THR A 1 197 ? 5.602 -8.543 22.654 1.00 17.91 1202 THR A CA 1
ATOM 1452 C C . THR A 1 197 ? 6.779 -7.605 22.772 1.00 20.39 1202 THR A C 1
ATOM 1453 O O . THR A 1 197 ? 7.097 -6.945 21.830 1.00 19.59 1202 THR A O 1
ATOM 1457 N N . ILE A 1 198 ? 7.376 -7.538 23.950 1.00 17.06 1203 ILE A N 1
ATOM 1458 C CA . ILE A 1 198 ? 8.426 -6.588 24.232 1.00 18.88 1203 ILE A CA 1
ATOM 1459 C C . ILE A 1 198 ? 9.826 -7.122 24.402 1.00 19.74 1203 ILE A C 1
ATOM 1460 O O . ILE A 1 198 ? 10.707 -6.354 24.632 1.00 22.54 1203 ILE A O 1
ATOM 1465 N N . GLY A 1 199 ? 10.001 -8.413 24.329 1.00 19.72 1204 GLY A N 1
ATOM 1466 C CA . GLY A 1 199 ? 11.310 -9.024 24.501 1.00 32.01 1204 GLY A CA 1
ATOM 1467 C C . GLY A 1 199 ? 12.145 -9.037 23.238 1.00 44.16 1204 GLY A C 1
ATOM 1468 O O . GLY A 1 199 ? 11.618 -9.085 22.159 1.00 34.15 1204 GLY A O 1
ATOM 1469 N N . ALA A 1 200 ? 13.455 -9.045 23.409 1.00 39.76 1205 ALA A N 1
ATOM 1470 C CA . ALA A 1 200 ? 14.346 -8.998 22.275 1.00 72.82 1205 ALA A CA 1
ATOM 1471 C C . ALA A 1 200 ? 14.138 -10.129 21.285 1.00 61.92 1205 ALA A C 1
ATOM 1472 O O . ALA A 1 200 ? 14.315 -9.892 20.113 1.00 66.78 1205 ALA A O 1
ATOM 1474 N N . GLU A 1 201 ? 13.791 -11.327 21.718 1.00 56.70 1206 GLU A N 1
ATOM 1475 C CA . GLU A 1 201 ? 13.537 -12.355 20.751 1.00 69.52 1206 GLU A CA 1
ATOM 1476 C C . GLU A 1 201 ? 12.120 -12.173 20.220 1.00 71.47 1206 GLU A C 1
ATOM 1477 O O . GLU A 1 201 ? 11.211 -12.074 21.000 1.00 62.47 1206 GLU A O 1
ATOM 1483 N N . GLU A 1 202 ? 11.954 -12.167 18.892 1.00 79.32 1207 GLU A N 1
ATOM 1484 C CA . GLU A 1 202 ? 10.681 -11.841 18.235 1.00 66.48 1207 GLU A CA 1
ATOM 1485 C C . GLU A 1 202 ? 9.735 -13.052 18.176 1.00 68.37 1207 GLU A C 1
ATOM 1486 O O . GLU A 1 202 ? 9.564 -13.724 17.148 1.00 64.09 1207 GLU A O 1
ATOM 1492 N N . GLU A 1 203 ? 9.184 -13.320 19.346 1.00 44.52 1208 GLU A N 1
ATOM 1493 C CA . GLU A 1 203 ? 8.176 -14.303 19.597 1.00 36.35 1208 GLU A CA 1
ATOM 1494 C C . GLU A 1 203 ? 6.787 -13.850 19.152 1.00 36.65 1208 GLU A C 1
ATOM 1495 O O . GLU A 1 203 ? 6.533 -12.701 18.934 1.00 39.17 1208 GLU A O 1
ATOM 1501 N N . SER A 1 204 ? 5.928 -14.803 18.923 1.00 31.80 1209 SER A N 1
ATOM 1502 C CA . SER A 1 204 ? 4.633 -14.501 18.315 1.00 29.44 1209 SER A CA 1
ATOM 1503 C C . SER A 1 204 ? 3.608 -14.297 19.387 1.00 31.01 1209 SER A C 1
ATOM 1504 O O . SER A 1 204 ? 3.777 -14.696 20.531 1.00 31.12 1209 SER A O 1
ATOM 1507 N N . TYR A 1 205 ? 2.536 -13.658 18.988 1.00 24.80 1210 TYR A N 1
ATOM 1508 C CA . TYR A 1 205 ? 1.493 -13.333 19.901 1.00 24.76 1210 TYR A CA 1
ATOM 1509 C C . TYR A 1 205 ? 0.138 -13.136 19.219 1.00 26.00 1210 TYR A C 1
ATOM 1510 O O . TYR A 1 205 ? 0.044 -13.229 18.047 1.00 22.60 1210 TYR A O 1
ATOM 1519 N N . THR A 1 206 ? -0.898 -12.894 20.005 1.00 22.88 1211 THR A N 1
ATOM 1520 C CA . THR A 1 206 ? -2.244 -12.777 19.499 1.00 19.52 1211 THR A CA 1
ATOM 1521 C C . THR A 1 206 ? -3.041 -11.591 20.063 1.00 19.43 1211 THR A C 1
ATOM 1522 O O . THR A 1 206 ? -2.503 -10.712 20.618 1.00 17.82 1211 THR A O 1
ATOM 1526 N N . GLU A 1 207 ? -4.335 -11.620 19.855 1.00 17.56 1212 GLU A N 1
ATOM 1527 C CA . GLU A 1 207 ? -5.170 -10.542 20.302 1.00 17.01 1212 GLU A CA 1
ATOM 1528 C C . GLU A 1 207 ? -5.165 -10.492 21.810 1.00 15.10 1212 GLU A C 1
ATOM 1529 O O . GLU A 1 207 ? -5.515 -9.544 22.413 1.00 14.34 1212 GLU A O 1
ATOM 1535 N N . LYS A 1 208 ? -4.741 -11.590 22.429 1.00 14.11 1213 LYS A N 1
ATOM 1536 C CA A LYS A 1 208 ? -4.535 -11.750 24.062 0.50 13.40 1213 LYS A CA 1
ATOM 1537 C CA B LYS A 1 208 ? -4.532 -11.752 24.057 0.50 13.79 1213 LYS A CA 1
ATOM 1538 C C . LYS A 1 208 ? -3.480 -10.469 24.530 1.00 14.37 1213 LYS A C 1
ATOM 1539 O O . LYS A 1 208 ? -3.526 -10.043 25.589 1.00 12.24 1213 LYS A O 1
ATOM 1550 N N . ALA A 1 209 ? -2.635 -10.067 23.591 1.00 12.78 1214 ALA A N 1
ATOM 1551 C CA . ALA A 1 209 ? -1.743 -8.936 23.829 1.00 13.62 1214 ALA A CA 1
ATOM 1552 C C . ALA A 1 209 ? -2.518 -7.667 24.048 1.00 12.26 1214 ALA A C 1
ATOM 1553 O O . ALA A 1 209 ? -2.149 -6.892 24.854 1.00 12.31 1214 ALA A O 1
ATOM 1555 N N . ASP A 1 210 ? -3.578 -7.493 23.277 1.00 12.87 1215 ASP A N 1
ATOM 1556 C CA . ASP A 1 210 ? -4.457 -6.340 23.433 1.00 12.02 1215 ASP A CA 1
ATOM 1557 C C . ASP A 1 210 ? -5.191 -6.366 24.786 1.00 10.25 1215 ASP A C 1
ATOM 1558 O O . ASP A 1 210 ? -5.453 -5.403 25.350 1.00 12.86 1215 ASP A O 1
ATOM 1563 N N . THR A 1 211 ? -5.543 -7.547 25.232 1.00 9.63 1216 THR A N 1
ATOM 1564 C CA . THR A 1 211 ? -6.235 -7.721 26.492 1.00 10.83 1216 THR A CA 1
ATOM 1565 C C . THR A 1 211 ? -5.351 -7.228 27.651 1.00 12.29 1216 THR A C 1
ATOM 1566 O O . THR A 1 211 ? -5.798 -6.637 28.575 1.00 11.50 1216 THR A O 1
ATOM 1570 N N . TYR A 1 212 ? -4.069 -7.523 27.526 1.00 11.71 1217 TYR A N 1
ATOM 1571 C CA . TYR A 1 212 ? -3.119 -7.050 28.509 1.00 10.05 1217 TYR A CA 1
ATOM 1572 C C . TYR A 1 212 ? -3.056 -5.523 28.498 1.00 10.73 1217 TYR A C 1
ATOM 1573 O O . TYR A 1 212 ? -3.071 -4.927 29.491 1.00 11.67 1217 TYR A O 1
ATOM 1582 N N . SER A 1 213 ? -3.016 -4.943 27.317 1.00 10.64 1218 SER A N 1
ATOM 1583 C CA . SER A 1 213 ? -2.977 -3.514 27.214 1.00 11.61 1218 SER A CA 1
ATOM 1584 C C . SER A 1 213 ? -4.223 -2.878 27.843 1.00 10.13 1218 SER A C 1
ATOM 1585 O O . SER A 1 213 ? -4.162 -1.874 28.424 1.00 10.56 1218 SER A O 1
ATOM 1588 N N . PHE A 1 214 ? -5.341 -3.547 27.672 1.00 12.84 1219 PHE A N 1
ATOM 1589 C CA . PHE A 1 214 ? -6.585 -3.082 28.246 1.00 12.17 1219 PHE A CA 1
ATOM 1590 C C . PHE A 1 214 ? -6.506 -3.042 29.768 1.00 10.23 1219 PHE A C 1
ATOM 1591 O O . PHE A 1 214 ? -7.070 -2.197 30.355 1.00 10.95 1219 PHE A O 1
ATOM 1599 N N . ALA A 1 215 ? -5.779 -3.964 30.373 1.00 11.09 1220 ALA A N 1
ATOM 1600 C CA . ALA A 1 215 ? -5.645 -3.925 31.813 1.00 9.67 1220 ALA A CA 1
ATOM 1601 C C . ALA A 1 215 ? -4.977 -2.599 32.241 1.00 10.52 1220 ALA A C 1
ATOM 1602 O O . ALA A 1 215 ? -5.270 -2.036 33.241 1.00 11.52 1220 ALA A O 1
ATOM 1604 N N . MET A 1 216 ? -4.004 -2.194 31.445 1.00 9.57 1221 MET A N 1
ATOM 1605 C CA . MET A 1 216 ? -3.270 -1.013 31.725 1.00 9.33 1221 MET A CA 1
ATOM 1606 C C . MET A 1 216 ? -4.085 0.214 31.555 1.00 9.12 1221 MET A C 1
ATOM 1607 O O . MET A 1 216 ? -3.999 1.177 32.252 1.00 10.62 1221 MET A O 1
ATOM 1612 N N . ILE A 1 217 ? -4.945 0.122 30.533 1.00 10.02 1222 ILE A N 1
ATOM 1613 C CA A ILE A 1 217 ? -6.078 1.281 30.203 0.50 10.43 1222 ILE A CA 1
ATOM 1614 C CA B ILE A 1 217 ? -6.086 1.286 30.205 0.50 11.58 1222 ILE A CA 1
ATOM 1615 C C . ILE A 1 217 ? -7.067 1.365 31.605 1.00 10.08 1222 ILE A C 1
ATOM 1616 O O . ILE A 1 217 ? -7.320 2.384 32.095 1.00 10.47 1222 ILE A O 1
ATOM 1625 N N . LEU A 1 218 ? -7.432 0.169 32.061 1.00 10.42 1223 LEU A N 1
ATOM 1626 C CA . LEU A 1 218 ? -8.269 0.114 33.250 1.00 10.12 1223 LEU A CA 1
ATOM 1627 C C . LEU A 1 218 ? -7.532 0.754 34.405 1.00 9.79 1223 LEU A C 1
ATOM 1628 O O . LEU A 1 218 ? -8.084 1.494 35.147 1.00 11.26 1223 LEU A O 1
ATOM 1633 N N . TYR A 1 219 ? -6.257 0.434 34.522 1.00 9.98 1224 TYR A N 1
ATOM 1634 C CA . TYR A 1 219 ? -5.469 0.976 35.599 1.00 10.94 1224 TYR A CA 1
ATOM 1635 C C . TYR A 1 219 ? -5.335 2.483 35.540 1.00 10.72 1224 TYR A C 1
ATOM 1636 O O . TYR A 1 219 ? -5.470 3.135 36.497 1.00 10.27 1224 TYR A O 1
ATOM 1645 N N . THR A 1 220 ? -5.041 2.995 34.359 1.00 10.36 1225 THR A N 1
ATOM 1646 C CA . THR A 1 220 ? -4.895 4.423 34.192 1.00 10.27 1225 THR A CA 1
ATOM 1647 C C . THR A 1 220 ? -6.207 5.164 34.461 1.00 10.71 1225 THR A C 1
ATOM 1648 O O . THR A 1 220 ? -6.183 6.197 35.002 1.00 13.39 1225 THR A O 1
ATOM 1652 N N . ILE A 1 221 ? -7.319 4.594 34.030 1.00 11.55 1226 ILE A N 1
ATOM 1653 C CA . ILE A 1 221 ? -8.579 5.233 34.303 1.00 11.97 1226 ILE A CA 1
ATOM 1654 C C . ILE A 1 221 ? -8.876 5.229 35.784 1.00 11.82 1226 ILE A C 1
ATOM 1655 O O . ILE A 1 221 ? -9.258 6.205 36.341 1.00 12.04 1226 ILE A O 1
ATOM 1660 N N . LEU A 1 222 ? -8.644 4.093 36.398 1.00 10.59 1227 LEU A N 1
ATOM 1661 C CA . LEU A 1 222 ? -8.904 3.998 37.798 1.00 10.94 1227 LEU A CA 1
ATOM 1662 C C . LEU A 1 222 ? -8.059 4.955 38.648 1.00 13.47 1227 LEU A C 1
ATOM 1663 O O . LEU A 1 222 ? -8.579 5.589 39.508 1.00 14.28 1227 LEU A O 1
ATOM 1668 N N . THR A 1 223 ? -6.767 5.015 38.384 1.00 11.72 1228 THR A N 1
ATOM 1669 C CA . THR A 1 223 ? -5.892 5.809 39.228 1.00 11.57 1228 THR A CA 1
ATOM 1670 C C . THR A 1 223 ? -5.557 7.208 38.744 1.00 10.99 1228 THR A C 1
ATOM 1671 O O . THR A 1 223 ? -5.076 8.029 39.478 1.00 14.92 1228 THR A O 1
ATOM 1675 N N . GLY A 1 224 ? -5.790 7.428 37.461 1.00 12.42 1229 GLY A N 1
ATOM 1676 C CA . GLY A 1 224 ? -5.508 8.676 36.839 1.00 13.63 1229 GLY A CA 1
ATOM 1677 C C . GLY A 1 224 ? -4.039 8.849 36.598 1.00 13.39 1229 GLY A C 1
ATOM 1678 O O . GLY A 1 224 ? -3.521 9.841 36.228 1.00 16.82 1229 GLY A O 1
ATOM 1679 N N . GLU A 1 225 ? -3.343 7.757 36.839 1.00 12.23 1230 GLU A N 1
ATOM 1680 C CA A GLU A 1 225 ? -1.682 7.614 36.891 0.50 13.15 1230 GLU A CA 1
ATOM 1681 C CA B GLU A 1 225 ? -1.684 7.613 36.894 0.50 13.88 1230 GLU A CA 1
ATOM 1682 C C . GLU A 1 225 ? -1.227 6.788 35.555 1.00 12.47 1230 GLU A C 1
ATOM 1683 O O . GLU A 1 225 ? -1.938 5.933 35.164 1.00 12.53 1230 GLU A O 1
ATOM 1694 N N . GLY A 1 226 ? -0.032 7.054 35.090 1.00 13.09 1231 GLY A N 1
ATOM 1695 C CA . GLY A 1 226 ? 0.522 6.236 34.057 1.00 13.45 1231 GLY A CA 1
ATOM 1696 C C . GLY A 1 226 ? 0.950 4.880 34.587 1.00 13.89 1231 GLY A C 1
ATOM 1697 O O . GLY A 1 226 ? 1.494 4.746 35.621 1.00 13.59 1231 GLY A O 1
ATOM 1698 N N . PRO A 1 227 ? 0.654 3.863 33.796 1.00 13.89 1232 PRO A N 1
ATOM 1699 C CA . PRO A 1 227 ? 1.051 2.535 34.237 1.00 12.49 1232 PRO A CA 1
ATOM 1700 C C . PRO A 1 227 ? 2.578 2.407 34.359 1.00 11.97 1232 PRO A C 1
ATOM 1701 O O . PRO A 1 227 ? 3.254 2.748 33.474 1.00 14.41 1232 PRO A O 1
ATOM 1705 N N . PHE A 1 228 ? 3.026 1.891 35.487 1.00 11.43 1233 PHE A N 1
ATOM 1706 C CA . PHE A 1 228 ? 4.419 1.652 35.834 1.00 13.18 1233 PHE A CA 1
ATOM 1707 C C . PHE A 1 228 ? 5.145 2.931 36.255 1.00 13.73 1233 PHE A C 1
ATOM 1708 O O . PHE A 1 228 ? 6.265 2.896 36.523 1.00 14.44 1233 PHE A O 1
ATOM 1716 N N . ASP A 1 229 ? 4.439 4.028 36.341 1.00 14.27 1234 ASP A N 1
ATOM 1717 C CA . ASP A 1 229 ? 5.050 5.272 36.764 1.00 13.80 1234 ASP A CA 1
ATOM 1718 C C . ASP A 1 229 ? 5.563 5.213 38.208 1.00 14.42 1234 ASP A C 1
ATOM 1719 O O . ASP A 1 229 ? 6.310 6.060 38.613 1.00 17.43 1234 ASP A O 1
ATOM 1724 N N . GLU A 1 230 ? 5.140 4.220 38.962 1.00 13.07 1235 GLU A N 1
ATOM 1725 C CA . GLU A 1 230 ? 5.590 4.088 40.322 1.00 12.74 1235 GLU A CA 1
ATOM 1726 C C . GLU A 1 230 ? 7.014 3.534 40.422 1.00 13.07 1235 GLU A C 1
ATOM 1727 O O . GLU A 1 230 ? 7.565 3.510 41.448 1.00 14.86 1235 GLU A O 1
ATOM 1733 N N . TYR A 1 231 ? 7.533 3.061 39.312 1.00 11.51 1236 TYR A N 1
ATOM 1734 C CA . TYR A 1 231 ? 8.848 2.454 39.273 1.00 12.59 1236 TYR A CA 1
ATOM 1735 C C . TYR A 1 231 ? 9.794 3.221 38.382 1.00 13.97 1236 TYR A C 1
ATOM 1736 O O . TYR A 1 231 ? 9.421 3.908 37.513 1.00 16.35 1236 TYR A O 1
ATOM 1745 N N . SER A 1 232 ? 11.072 3.066 38.679 1.00 12.92 1237 SER A N 1
ATOM 1746 C CA . SER A 1 232 ? 12.067 3.652 37.831 1.00 13.31 1237 SER A CA 1
ATOM 1747 C C . SER A 1 232 ? 13.157 2.611 37.606 1.00 11.54 1237 SER A C 1
ATOM 1748 O O . SER A 1 232 ? 13.783 2.216 38.520 1.00 14.93 1237 SER A O 1
ATOM 1751 N N . TYR A 1 233 ? 13.328 2.191 36.366 1.00 11.60 1238 TYR A N 1
ATOM 1752 C CA . TYR A 1 233 ? 14.334 1.269 35.980 1.00 11.95 1238 TYR A CA 1
ATOM 1753 C C . TYR A 1 233 ? 14.860 1.623 34.585 1.00 13.57 1238 TYR A C 1
ATOM 1754 O O . TYR A 1 233 ? 14.188 2.214 33.822 1.00 15.93 1238 TYR A O 1
ATOM 1763 N N . GLY A 1 234 ? 16.081 1.186 34.289 1.00 14.46 1239 GLY A N 1
ATOM 1764 C CA . GLY A 1 234 ? 16.618 1.344 32.960 1.00 12.43 1239 GLY A CA 1
ATOM 1765 C C . GLY A 1 234 ? 15.775 0.425 32.064 1.00 13.81 1239 GLY A C 1
ATOM 1766 O O . GLY A 1 234 ? 15.132 -0.464 32.501 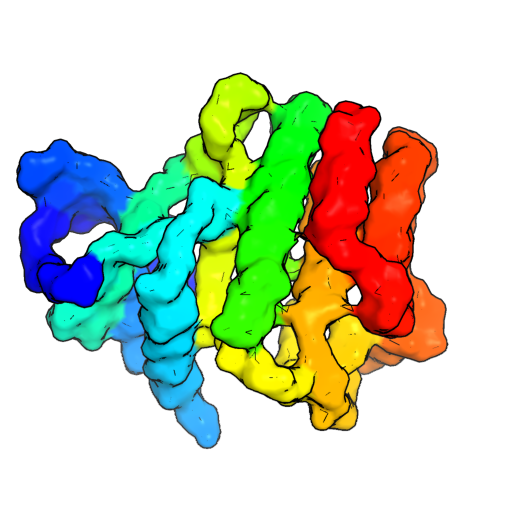1.00 14.13 1239 GLY A O 1
ATOM 1767 N N . LYS A 1 235 ? 15.831 0.675 30.774 1.00 14.83 1240 LYS A N 1
ATOM 1768 C CA . LYS A 1 235 ? 14.992 -0.028 29.848 1.00 13.49 1240 LYS A CA 1
ATOM 1769 C C . LYS A 1 235 ? 15.121 -1.516 29.841 1.00 14.46 1240 LYS A C 1
ATOM 1770 O O . LYS A 1 235 ? 14.128 -2.182 29.863 1.00 13.28 1240 LYS A O 1
ATOM 1776 N N . ILE A 1 236 ? 16.330 -2.037 29.819 1.00 11.90 1241 ILE A N 1
ATOM 1777 C CA . ILE A 1 236 ? 16.525 -3.467 29.833 1.00 11.29 1241 ILE A CA 1
ATOM 1778 C C . ILE A 1 236 ? 15.986 -4.116 31.123 1.00 11.87 1241 ILE A C 1
ATOM 1779 O O . ILE A 1 236 ? 15.313 -5.081 31.069 1.00 11.86 1241 ILE A O 1
ATOM 1784 N N . LYS A 1 237 ? 16.302 -3.520 32.254 1.00 12.15 1242 LYS A N 1
ATOM 1785 C CA . LYS A 1 237 ? 15.839 -4.022 33.529 1.00 10.37 1242 LYS A CA 1
ATOM 1786 C C . LYS A 1 237 ? 14.292 -3.984 33.611 1.00 10.70 1242 LYS A C 1
ATOM 1787 O O . LYS A 1 237 ? 13.689 -4.890 34.095 1.00 11.39 1242 LYS A O 1
ATOM 1793 N N . PHE A 1 238 ? 13.712 -2.904 33.119 1.00 11.35 1243 PHE A N 1
ATOM 1794 C CA . PHE A 1 238 ? 12.260 -2.744 33.177 1.00 11.66 1243 PHE A CA 1
ATOM 1795 C C . PHE A 1 238 ? 11.596 -3.861 32.369 1.00 12.51 1243 PHE A C 1
ATOM 1796 O O . PHE A 1 238 ? 10.699 -4.508 32.823 1.00 12.71 1243 PHE A O 1
ATOM 1804 N N . ILE A 1 239 ? 12.087 -4.058 31.172 1.00 10.92 1244 ILE A N 1
ATOM 1805 C CA . ILE A 1 239 ? 11.526 -5.081 30.324 1.00 10.62 1244 ILE A CA 1
ATOM 1806 C C . ILE A 1 239 ? 11.711 -6.484 30.924 1.00 12.75 1244 ILE A C 1
ATOM 1807 O O . ILE A 1 239 ? 10.821 -7.282 30.923 1.00 12.70 1244 ILE A O 1
ATOM 1812 N N . ASN A 1 240 ? 12.893 -6.728 31.444 1.00 10.30 1245 ASN A N 1
ATOM 1813 C CA . ASN A 1 240 ? 13.133 -8.005 32.063 1.00 11.50 1245 ASN A CA 1
ATOM 1814 C C . ASN A 1 240 ? 12.212 -8.197 33.287 1.00 10.82 1245 ASN A C 1
ATOM 1815 O O . ASN A 1 240 ? 11.725 -9.231 33.522 1.00 11.38 1245 ASN A O 1
ATOM 1820 N N . MET A 1 241 ? 12.020 -7.136 34.047 1.00 10.57 1246 MET A N 1
ATOM 1821 C CA . MET A 1 241 ? 11.150 -7.226 35.222 1.00 10.91 1246 MET A CA 1
ATOM 1822 C C . MET A 1 241 ? 9.693 -7.580 34.868 1.00 10.80 1246 MET A C 1
ATOM 1823 O O . MET A 1 241 ? 9.102 -8.372 35.496 1.00 11.17 1246 MET A O 1
ATOM 1828 N N . ILE A 1 242 ? 9.180 -6.956 33.839 1.00 11.41 1247 ILE A N 1
ATOM 1829 C CA . ILE A 1 242 ? 7.818 -7.210 33.421 1.00 11.07 1247 ILE A CA 1
ATOM 1830 C C . ILE A 1 242 ? 7.657 -8.676 32.987 1.00 10.23 1247 ILE A C 1
ATOM 1831 O O . ILE A 1 242 ? 6.727 -9.327 33.319 1.00 12.27 1247 ILE A O 1
ATOM 1836 N N . ARG A 1 243 ? 8.595 -9.142 32.190 1.00 9.74 1248 ARG A N 1
ATOM 1837 C CA . ARG A 1 243 ? 8.604 -10.503 31.688 1.00 11.63 1248 ARG A CA 1
ATOM 1838 C C . ARG A 1 243 ? 8.997 -11.628 32.635 1.00 12.97 1248 ARG A C 1
ATOM 1839 O O . ARG A 1 243 ? 8.375 -12.629 32.696 1.00 14.39 1248 ARG A O 1
ATOM 1847 N N . GLU A 1 244 ? 10.101 -11.421 33.332 1.00 11.68 1249 GLU A N 1
ATOM 1848 C CA . GLU A 1 244 ? 10.678 -12.454 34.180 1.00 12.85 1249 GLU A CA 1
ATOM 1849 C C . GLU A 1 244 ? 10.460 -12.331 35.689 1.00 11.80 1249 GLU A C 1
ATOM 1850 O O . GLU A 1 244 ? 10.740 -13.214 36.379 1.00 13.09 1249 GLU A O 1
ATOM 1856 N N . GLU A 1 245 ? 9.954 -11.196 36.139 1.00 11.34 1250 GLU A N 1
ATOM 1857 C CA . GLU A 1 245 ? 9.659 -11.021 37.536 1.00 12.13 1250 GLU A CA 1
ATOM 1858 C C . GLU A 1 245 ? 8.165 -10.675 37.800 1.00 10.56 1250 GLU A C 1
ATOM 1859 O O . GLU A 1 245 ? 7.755 -10.562 38.886 1.00 12.57 1250 GLU A O 1
ATOM 1865 N N . GLY A 1 246 ? 7.416 -10.575 36.735 1.00 10.91 1251 GLY A N 1
ATOM 1866 C CA . GLY A 1 246 ? 6.003 -10.260 36.866 1.00 12.10 1251 GLY A CA 1
ATOM 1867 C C . GLY A 1 246 ? 5.645 -8.871 37.389 1.00 11.54 1251 GLY A C 1
ATOM 1868 O O . GLY A 1 246 ? 4.608 -8.649 37.940 1.00 12.50 1251 GLY A O 1
ATOM 1869 N N . LEU A 1 247 ? 6.526 -7.940 37.154 1.00 10.50 1252 LEU A N 1
ATOM 1870 C CA . LEU A 1 247 ? 6.298 -6.597 37.592 1.00 10.41 1252 LEU A CA 1
ATOM 1871 C C . LEU A 1 247 ? 5.030 -6.027 36.964 1.00 10.73 1252 LEU A C 1
ATOM 1872 O O . LEU A 1 247 ? 4.850 -6.090 35.816 1.00 10.02 1252 LEU A O 1
ATOM 1877 N N . ARG A 1 248 ? 4.197 -5.447 37.810 1.00 11.20 1253 ARG A N 1
ATOM 1878 C CA . ARG A 1 248 ? 2.978 -4.802 37.376 1.00 10.43 1253 ARG A CA 1
ATOM 1879 C C . ARG A 1 248 ? 2.713 -3.594 38.273 1.00 10.13 1253 ARG A C 1
ATOM 1880 O O . ARG A 1 248 ? 3.128 -3.522 39.335 1.00 11.31 1253 ARG A O 1
ATOM 1888 N N . PRO A 1 249 ? 1.898 -2.673 37.763 1.00 10.98 1254 PRO A N 1
ATOM 1889 C CA . PRO A 1 249 ? 1.476 -1.543 38.579 1.00 9.99 1254 PRO A CA 1
ATOM 1890 C C . PRO A 1 249 ? 0.676 -2.056 39.789 1.00 12.35 1254 PRO A C 1
ATOM 1891 O O . PRO A 1 249 ? 0.045 -3.021 39.747 1.00 12.23 1254 PRO A O 1
ATOM 1895 N N . THR A 1 250 ? 0.791 -1.341 40.890 1.00 11.39 1255 THR A N 1
ATOM 1896 C CA . THR A 1 250 ? 0.099 -1.705 42.128 1.00 12.40 1255 THR A CA 1
ATOM 1897 C C . THR A 1 250 ? -1.335 -1.196 42.110 1.00 11.03 1255 THR A C 1
ATOM 1898 O O . THR A 1 250 ? -1.553 -0.042 41.930 1.00 12.42 1255 THR A O 1
ATOM 1902 N N . ILE A 1 251 ? -2.254 -2.121 42.314 1.00 11.76 1256 ILE A N 1
ATOM 1903 C CA . ILE A 1 251 ? -3.672 -1.776 42.350 1.00 13.25 1256 ILE A CA 1
ATOM 1904 C C . ILE A 1 251 ? -3.941 -1.228 43.750 1.00 11.60 1256 ILE A C 1
ATOM 1905 O O . ILE A 1 251 ? -3.581 -1.792 44.714 1.00 12.76 1256 ILE A O 1
ATOM 1910 N N . PRO A 1 252 ? -4.572 -0.061 43.796 1.00 10.86 1257 PRO A N 1
ATOM 1911 C CA . PRO A 1 252 ? -4.829 0.575 45.072 1.00 12.10 1257 PRO A CA 1
ATOM 1912 C C . PRO A 1 252 ? -5.773 -0.241 45.910 1.00 13.47 1257 PRO A C 1
ATOM 1913 O O . PRO A 1 252 ? -6.553 -0.990 45.416 1.00 13.30 1257 PRO A O 1
ATOM 1917 N N . GLU A 1 253 ? -5.624 -0.059 47.199 1.00 15.42 1258 GLU A N 1
ATOM 1918 C CA . GLU A 1 253 ? -6.416 -0.797 48.108 1.00 16.21 1258 GLU A CA 1
ATOM 1919 C C . GLU A 1 253 ? -7.891 -0.564 47.952 1.00 15.94 1258 GLU A C 1
ATOM 1920 O O . GLU A 1 253 ? -8.654 -1.441 48.174 1.00 19.41 1258 GLU A O 1
ATOM 1926 N N . ASP A 1 254 ? -8.248 0.621 47.551 1.00 17.06 1259 ASP A N 1
ATOM 1927 C CA . ASP A 1 254 ? -9.654 0.956 47.430 1.00 22.29 1259 ASP A CA 1
ATOM 1928 C C . ASP A 1 254 ? -10.366 0.548 46.155 1.00 22.34 1259 ASP A C 1
ATOM 1929 O O . ASP A 1 254 ? -11.498 0.866 45.955 1.00 21.76 1259 ASP A O 1
ATOM 1934 N N . CYS A 1 255 ? -9.673 -0.164 45.330 1.00 16.44 1260 CYS A N 1
ATOM 1935 C CA . CYS A 1 255 ? -10.265 -0.614 44.123 1.00 13.99 1260 CYS A CA 1
ATOM 1936 C C . CYS A 1 255 ? -11.376 -1.636 44.442 1.00 14.43 1260 CYS A C 1
ATOM 1937 O O . CYS A 1 255 ? -11.185 -2.483 45.223 1.00 14.74 1260 CYS A O 1
ATOM 1940 N N . PRO A 1 256 ? -12.525 -1.528 43.755 1.00 12.69 1261 PRO A N 1
ATOM 1941 C CA . PRO A 1 256 ? -13.598 -2.498 43.944 1.00 14.16 1261 PRO A CA 1
ATOM 1942 C C . PRO A 1 256 ? -13.094 -3.883 43.571 1.00 13.87 1261 PRO A C 1
ATOM 1943 O O . PRO A 1 256 ? -12.482 -4.069 42.605 1.00 12.46 1261 PRO A O 1
ATOM 1947 N N . PRO A 1 257 ? -13.466 -4.857 44.389 1.00 13.15 1262 PRO A N 1
ATOM 1948 C CA . PRO A 1 257 ? -12.944 -6.199 44.192 1.00 11.59 1262 PRO A CA 1
ATOM 1949 C C . PRO A 1 257 ? -13.157 -6.776 42.789 1.00 12.06 1262 PRO A C 1
ATOM 1950 O O . PRO A 1 257 ? -12.274 -7.382 42.306 1.00 12.82 1262 PRO A O 1
ATOM 1954 N N . ARG A 1 258 ? -14.311 -6.589 42.174 1.00 11.45 1263 ARG A N 1
ATOM 1955 C CA . ARG A 1 258 ? -14.535 -7.136 40.858 1.00 12.34 1263 ARG A CA 1
ATOM 1956 C C . ARG A 1 258 ? -13.636 -6.512 39.778 1.00 10.83 1263 ARG A C 1
ATOM 1957 O O . ARG A 1 258 ? -13.285 -7.148 38.864 1.00 12.05 1263 ARG A O 1
ATOM 1965 N N . LEU A 1 259 ? -13.347 -5.238 39.929 1.00 11.70 1264 LEU A N 1
ATOM 1966 C CA . LEU A 1 259 ? -12.451 -4.547 39.047 1.00 11.18 1264 LEU A CA 1
ATOM 1967 C C . LEU A 1 259 ? -10.999 -5.040 39.263 1.00 10.62 1264 LEU A C 1
ATOM 1968 O O . LEU A 1 259 ? -10.301 -5.260 38.357 1.00 10.14 1264 LEU A O 1
ATOM 1973 N N . ARG A 1 260 ? -10.610 -5.218 40.518 1.00 11.13 1265 ARG A N 1
ATOM 1974 C CA . ARG A 1 260 ? -9.250 -5.698 40.808 1.00 9.98 1265 ARG A CA 1
ATOM 1975 C C . ARG A 1 260 ? -9.070 -7.048 40.080 1.00 9.70 1265 ARG A C 1
ATOM 1976 O O . ARG A 1 260 ? -8.089 -7.284 39.464 1.00 10.39 1265 ARG A O 1
ATOM 1984 N N . ASN A 1 261 ? -10.071 -7.916 40.181 1.00 10.04 1266 ASN A N 1
ATOM 1985 C CA . ASN A 1 261 ? -9.991 -9.194 39.530 1.00 10.78 1266 ASN A CA 1
ATOM 1986 C C . ASN A 1 261 ? -9.847 -9.091 38.017 1.00 10.85 1266 ASN A C 1
ATOM 1987 O O . ASN A 1 261 ? -9.074 -9.772 37.468 1.00 10.72 1266 ASN A O 1
ATOM 1992 N N . VAL A 1 262 ? -10.621 -8.224 37.386 1.00 10.04 1267 VAL A N 1
ATOM 1993 C CA . VAL A 1 262 ? -10.534 -8.087 35.950 1.00 9.81 1267 VAL A CA 1
ATOM 1994 C C . VAL A 1 262 ? -9.129 -7.598 35.549 1.00 10.82 1267 VAL A C 1
ATOM 1995 O O . VAL A 1 262 ? -8.571 -8.111 34.665 1.00 10.80 1267 VAL A O 1
ATOM 1999 N N . ILE A 1 263 ? -8.604 -6.621 36.254 1.00 11.00 1268 ILE A N 1
ATOM 2000 C CA . ILE A 1 263 ? -7.296 -6.091 35.905 1.00 9.95 1268 ILE A CA 1
ATOM 2001 C C . ILE A 1 263 ? -6.230 -7.162 36.057 1.00 10.71 1268 ILE A C 1
ATOM 2002 O O . ILE A 1 263 ? -5.455 -7.352 35.215 1.00 10.32 1268 ILE A O 1
ATOM 2007 N N . GLU A 1 264 ? -6.273 -7.877 37.162 1.00 10.18 1269 GLU A N 1
ATOM 2008 C CA . GLU A 1 264 ? -5.303 -8.939 37.405 1.00 9.17 1269 GLU A CA 1
ATOM 2009 C C . GLU A 1 264 ? -5.328 -10.055 36.369 1.00 9.63 1269 GLU A C 1
ATOM 2010 O O . GLU A 1 264 ? -4.321 -10.521 35.982 1.00 12.05 1269 GLU A O 1
ATOM 2016 N N . LEU A 1 265 ? -6.513 -10.503 35.983 1.00 9.83 1270 LEU A N 1
ATOM 2017 C CA . LEU A 1 265 ? -6.589 -11.542 34.994 1.00 10.44 1270 LEU A CA 1
ATOM 2018 C C . LEU A 1 265 ? -6.110 -11.041 33.639 1.00 10.99 1270 LEU A C 1
ATOM 2019 O O . LEU A 1 265 ? -5.458 -11.710 32.965 1.00 12.64 1270 LEU A O 1
ATOM 2024 N N . CYS A 1 266 ? -6.505 -9.851 33.285 1.00 11.09 1271 CYS A N 1
ATOM 2025 C CA . CYS A 1 266 ? -6.123 -9.283 32.000 1.00 11.74 1271 CYS A CA 1
ATOM 2026 C C . CYS A 1 266 ? -4.631 -9.072 31.823 1.00 11.11 1271 CYS A C 1
ATOM 2027 O O . CYS A 1 266 ? -4.150 -9.112 30.760 1.00 12.55 1271 CYS A O 1
ATOM 2030 N N . TRP A 1 267 ? -3.939 -8.810 32.912 1.00 11.10 1272 TRP A N 1
ATOM 2031 C CA . TRP A 1 267 ? -2.506 -8.579 32.804 1.00 9.83 1272 TRP A CA 1
ATOM 2032 C C . TRP A 1 267 ? -1.691 -9.763 33.224 1.00 10.92 1272 TRP A C 1
ATOM 2033 O O . TRP A 1 267 ? -0.515 -9.736 33.420 1.00 11.61 1272 TRP A O 1
ATOM 2044 N N . SER A 1 268 ? -2.382 -10.889 33.296 1.00 11.38 1273 SER A N 1
ATOM 2045 C CA A SER A 1 268 ? -1.727 -12.420 33.581 0.50 10.81 1273 SER A CA 1
ATOM 2046 C CA B SER A 1 268 ? -1.758 -12.384 33.589 0.50 13.18 1273 SER A CA 1
ATOM 2047 C C . SER A 1 268 ? -0.389 -12.461 32.504 1.00 11.32 1273 SER A C 1
ATOM 2048 O O . SER A 1 268 ? -0.490 -12.105 31.395 1.00 12.21 1273 SER A O 1
ATOM 2053 N N . GLY A 1 269 ? 0.673 -12.996 33.037 1.00 12.92 1274 GLY A N 1
ATOM 2054 C CA . GLY A 1 269 ? 1.831 -13.241 32.226 1.00 12.86 1274 GLY A CA 1
ATOM 2055 C C . GLY A 1 269 ? 1.502 -14.231 31.151 1.00 13.34 1274 GLY A C 1
ATOM 2056 O O . GLY A 1 269 ? 1.979 -14.120 30.098 1.00 18.39 1274 GLY A O 1
ATOM 2057 N N . ASP A 1 270 ? 0.668 -15.204 31.471 1.00 13.63 1275 ASP A N 1
ATOM 2058 C CA . ASP A 1 270 ? 0.266 -16.208 30.518 1.00 17.03 1275 ASP A CA 1
ATOM 2059 C C . ASP A 1 270 ? -0.951 -15.683 29.738 1.00 16.76 1275 ASP A C 1
ATOM 2060 O O . ASP A 1 270 ? -1.952 -15.426 30.278 1.00 16.35 1275 ASP A O 1
ATOM 2065 N N . PRO A 1 271 ? -0.805 -15.540 28.430 1.00 16.43 1276 PRO A N 1
ATOM 2066 C CA . PRO A 1 271 ? -1.887 -14.979 27.648 1.00 17.40 1276 PRO A CA 1
ATOM 2067 C C . PRO A 1 271 ? -3.137 -15.801 27.690 1.00 18.23 1276 PRO A C 1
ATOM 2068 O O . PRO A 1 271 ? -4.162 -15.271 27.575 1.00 17.75 1276 PRO A O 1
ATOM 2072 N N . LYS A 1 272 ? -2.984 -17.088 27.859 1.00 18.97 1277 LYS A N 1
ATOM 2073 C CA . LYS A 1 272 ? -4.104 -17.990 27.911 1.00 21.43 1277 LYS A CA 1
ATOM 2074 C C . LYS A 1 272 ? -5.010 -17.692 29.096 1.00 23.79 1277 LYS A C 1
ATOM 2075 O O . LYS A 1 272 ? -6.163 -18.026 29.073 1.00 25.17 1277 LYS A O 1
ATOM 2081 N N . LYS A 1 273 ? -4.465 -17.095 30.133 1.00 17.15 1278 LYS A N 1
ATOM 2082 C CA . LYS A 1 273 ? -5.226 -16.743 31.319 1.00 16.11 1278 LYS A CA 1
ATOM 2083 C C . LYS A 1 273 ? -5.995 -15.425 31.239 1.00 15.89 1278 LYS A C 1
ATOM 2084 O O . LYS A 1 273 ? -6.796 -15.140 32.065 1.00 19.48 1278 LYS A O 1
ATOM 2090 N N . ARG A 1 274 ? -5.702 -14.643 30.231 1.00 12.75 1279 ARG A N 1
ATOM 2091 C CA . ARG A 1 274 ? -6.379 -13.396 30.030 1.00 14.25 1279 ARG A CA 1
ATOM 2092 C C . ARG A 1 274 ? -7.759 -13.745 29.453 1.00 14.31 1279 ARG A C 1
ATOM 2093 O O . ARG A 1 274 ? -7.893 -14.488 28.555 1.00 16.39 1279 ARG A O 1
ATOM 2101 N N . PRO A 1 275 ? -8.781 -13.191 30.066 1.00 13.15 1280 PRO A N 1
ATOM 2102 C CA . PRO A 1 275 ? -10.135 -13.558 29.663 1.00 12.35 1280 PRO A CA 1
ATOM 2103 C C . PRO A 1 275 ? -10.547 -13.032 28.336 1.00 14.13 1280 PRO A C 1
ATOM 2104 O O . PRO A 1 275 ? -10.101 -12.094 27.800 1.00 14.93 1280 PRO A O 1
ATOM 2108 N N . HIS A 1 276 ? -11.509 -13.766 27.788 1.00 15.49 1281 HIS A N 1
ATOM 2109 C CA A HIS A 1 276 ? -12.476 -13.408 26.592 0.50 15.21 1281 HIS A CA 1
ATOM 2110 C CA B HIS A 1 276 ? -12.524 -13.394 26.568 0.50 15.68 1281 HIS A CA 1
ATOM 2111 C C . HIS A 1 276 ? -13.352 -11.982 27.117 1.00 12.59 1281 HIS A C 1
ATOM 2112 O O . HIS A 1 276 ? -13.608 -11.854 28.243 1.00 12.86 1281 HIS A O 1
ATOM 2125 N N . PHE A 1 277 ? -13.567 -11.109 26.172 1.00 13.44 1282 PHE A N 1
ATOM 2126 C CA . PHE A 1 277 ? -14.151 -9.838 26.434 1.00 12.25 1282 PHE A CA 1
ATOM 2127 C C . PHE A 1 277 ? -15.581 -9.943 26.824 1.00 13.42 1282 PHE A C 1
ATOM 2128 O O . PHE A 1 277 ? -16.133 -9.109 27.428 1.00 12.87 1282 PHE A O 1
ATOM 2136 N N . SER A 1 278 ? -16.185 -11.074 26.444 1.00 14.84 1283 SER A N 1
ATOM 2137 C CA A SER A 1 278 ? -17.763 -11.407 26.923 0.50 13.60 1283 SER A CA 1
ATOM 2138 C CA B SER A 1 278 ? -17.739 -11.451 26.926 0.50 14.96 1283 SER A CA 1
ATOM 2139 C C . SER A 1 278 ? -17.697 -11.316 28.657 1.00 14.47 1283 SER A C 1
ATOM 2140 O O . SER A 1 278 ? -18.554 -10.760 29.260 1.00 15.45 1283 SER A O 1
ATOM 2145 N N . TYR A 1 279 ? -16.694 -12.004 29.193 1.00 12.39 1284 TYR A N 1
ATOM 2146 C CA . TYR A 1 279 ? -16.493 -12.028 30.623 1.00 12.52 1284 TYR A CA 1
ATOM 2147 C C . TYR A 1 279 ? -16.123 -10.648 31.154 1.00 12.09 1284 TYR A C 1
ATOM 2148 O O . TYR A 1 279 ? -16.662 -10.194 32.105 1.00 12.80 1284 TYR A O 1
ATOM 2157 N N . ILE A 1 280 ? -15.192 -9.996 30.463 1.00 11.98 1285 ILE A N 1
ATOM 2158 C CA . ILE A 1 280 ? -14.751 -8.678 30.880 1.00 12.03 1285 ILE A CA 1
ATOM 2159 C C . ILE A 1 280 ? -15.902 -7.656 30.872 1.00 10.50 1285 ILE A C 1
ATOM 2160 O O . ILE A 1 280 ? -16.090 -6.962 31.803 1.00 12.10 1285 ILE A O 1
ATOM 2165 N N . VAL A 1 281 ? -16.644 -7.635 29.791 1.00 10.64 1286 VAL A N 1
ATOM 2166 C CA . VAL A 1 281 ? -17.737 -6.719 29.683 1.00 13.09 1286 VAL A CA 1
ATOM 2167 C C . VAL A 1 281 ? -18.760 -6.980 30.753 1.00 10.80 1286 VAL A C 1
ATOM 2168 O O . VAL A 1 281 ? -19.242 -6.111 31.375 1.00 11.86 1286 VAL A O 1
ATOM 2172 N N . LYS A 1 282 ? -19.096 -8.245 30.947 1.00 11.64 1287 LYS A N 1
ATOM 2173 C CA A LYS A 1 282 ? -20.200 -8.750 32.084 0.50 11.84 1287 LYS A CA 1
ATOM 2174 C CA B LYS A 1 282 ? -20.200 -8.749 32.084 0.50 12.22 1287 LYS A CA 1
ATOM 2175 C C . LYS A 1 282 ? -19.604 -8.157 33.573 1.00 10.93 1287 LYS A C 1
ATOM 2176 O O . LYS A 1 282 ? -20.306 -7.525 34.273 1.00 14.01 1287 LYS A O 1
ATOM 2187 N N . GLU A 1 283 ? -18.334 -8.458 33.831 1.00 11.76 1288 GLU A N 1
ATOM 2188 C CA . GLU A 1 283 ? -17.787 -8.016 35.094 1.00 11.38 1288 GLU A CA 1
ATOM 2189 C C . GLU A 1 283 ? -17.779 -6.500 35.255 1.00 11.15 1288 GLU A C 1
ATOM 2190 O O . GLU A 1 283 ? -18.150 -6.010 36.257 1.00 13.15 1288 GLU A O 1
ATOM 2196 N N . LEU A 1 284 ? -17.363 -5.787 34.234 1.00 9.95 1289 LEU A N 1
ATOM 2197 C CA . LEU A 1 284 ? -17.344 -4.328 34.324 1.00 11.20 1289 LEU A CA 1
ATOM 2198 C C . LEU A 1 284 ? -18.761 -3.755 34.539 1.00 10.76 1289 LEU A C 1
ATOM 2199 O O . LEU A 1 284 ? -18.945 -2.781 35.201 1.00 11.06 1289 LEU A O 1
ATOM 2204 N N . SER A 1 285 ? -19.731 -4.413 33.926 1.00 12.09 1290 SER A N 1
ATOM 2205 C CA . SER A 1 285 ? -21.125 -3.956 34.040 1.00 12.09 1290 SER A CA 1
ATOM 2206 C C . SER A 1 285 ? -21.695 -4.108 35.433 1.00 13.08 1290 SER A C 1
ATOM 2207 O O . SER A 1 285 ? -22.695 -3.548 35.752 1.00 14.40 1290 SER A O 1
ATOM 2210 N N . GLU A 1 286 ? -21.014 -4.872 36.265 1.00 12.44 1291 GLU A N 1
ATOM 2211 C CA . GLU A 1 286 ? -21.436 -5.092 37.620 1.00 10.96 1291 GLU A CA 1
ATOM 2212 C C . GLU A 1 286 ? -20.885 -4.097 38.611 1.00 12.14 1291 GLU A C 1
ATOM 2213 O O . GLU A 1 286 ? -21.223 -4.120 39.737 1.00 15.77 1291 GLU A O 1
ATOM 2219 N N . LEU A 1 287 ? -20.031 -3.223 38.151 1.00 12.07 1292 LEU A N 1
ATOM 2220 C CA . LEU A 1 287 ? -19.436 -2.244 39.004 1.00 12.69 1292 LEU A CA 1
ATOM 2221 C C . LEU A 1 287 ? -20.345 -1.043 39.305 1.00 14.99 1292 LEU A C 1
ATOM 2222 O O . LEU A 1 287 ? -21.220 -0.719 38.474 1.00 15.66 1292 LEU A O 1
#

GO terms:
  GO:0004672 protein kinase activity (F, IDA)
  GO:0005829 cytosol (C, TAS)
  GO:0042331 phototaxis (P, IMP)
  GO:0031150 sorocarp stalk development (P, IMP)
  GO:0006120 mitochondrial electron transport, NADH to ubiquinone (P, IMP)
  GO:0000302 response to reactive oxygen species (P, IMP)

CATH classification: 3.30.200.20 (+1 more: 1.10.510.10)

Secondary structure (DSSP, 8-state):
----SS-EEEEEEEEE-SSSEEEEEEETTT--EEEEEE-----HHHHHHHHHHHHHHHHTT---TTBPPEEEEETTTTEEEE---TT-BHHHHHT-TTSPPPHHHHHHHHHHHHHHHHHHHTSSS-EE-S--SGGGEEES---TTSS--EEE---TT-EE-SS-B----S-TTTS-HHHHSSS---B-THHHHHHHHHHHHHHHHSS-TTTT----HHHHHHHHHHS---PPPPTTS-HHHHHHHHHHT-SSGGGSPPHHHHHHHHHT-

Nearest PDB structures (foldseek):
  4yzn-assembly1_A  TM=1.004E+00  e=2.452E-55  Dictyostelium discoideum
  4f1m-assembly1_A  TM=9.897E-01  e=4.043E-50  Dictyostelium discoideum
  4f0f-assembly1_A  TM=9.794E-01  e=2.994E-49  Dictyostelium discoideum
  4f1o-assembly1_A  TM=9.833E-01  e=6.299E-49  Dictyostelium discoideum
  4f1t-assembly1_A  TM=9.609E-01  e=2.035E-46  Dictyostelium discoideum

Foldseek 3Di:
DEADAPQKDFDAWDAADLFGTKTWIAGDVRRDIKIKGFGDAVDSRVLSVLLVVQQCVVLVPDDDPQAWHWDHWYPPRIMTIIDDQPPAWQLVVLVPVVDAQDVLLLLLLLLSNLVQLLVQVPDVPHKAQLDDDGNQKGANDSDSPDPHGIHGHRSSVMDRDPDWDWDAHDVVLQWALQRHDPPTHTDDSLRVLLSSLQVNQCSVPSDHWPPVDDDDDVVVSCCVQPVVDTGDDDPPDDPLNVVLSCQSNPNDSVSNDNSVVVSVSSVVD

Solvent-accessible surface area: 13055 Å² total; per-residue (Å²): 145,98,87,19,91,106,88,20,102,101,68,132,104,92,25,176,42,58,9,13,61,24,36,39,0,73,37,106,176,78,135,50,55,0,10,1,18,11,12,78,111,210,52,127,94,91,71,40,100,79,24,19,61,57,1,21,124,15,6,73,111,18,107,32,68,6,1,8,61,39,94,5,38,2,97,121,73,39,20,0,4,10,25,18,12,84,64,33,25,0,94,113,54,17,92,60,119,85,112,102,13,122,99,36,5,28,24,54,0,0,39,8,0,0,58,0,0,33,48,0,20,90,37,142,36,38,0,8,0,25,17,0,51,2,43,8,0,40,0,55,23,53,79,64,123,15,128,24,0,0,8,0,4,46,1,6,48,0,42,56,34,135,130,44,14,58,20,83,18,57,74,28,54,25,4,0,11,19,3,3,5,98,150,110,69,63,8,55,43,48,6,1,0,0,2,0,0,0,0,0,13,4,0,22,40,17,75,25,4,3,100,89,58,109,80,53,142,137,100,13,23,58,28,1,85,126,107,43,19,33,4,86,26,42,173,124,4,40,103,105,0,64,55,0,0,79,61,0,18,20,46,56,40,182,132,3,17,78,0,59,84,0,26,110,20,2,62,81,63

Organism: Dictyostelium discoideum (NCBI:txid44689)

Radius of gyration: 18.53 Å; Cα contacts (8 Å, |Δi|>4): 519; chains: 1; bounding box: 42×42×51 Å

InterPro domains:
  IPR000719 Protein kinase domain [PS50011] (1026-1292)
  IPR001245 Serine-threonine/tyrosine-protein kinase, catalytic domain [PF07714] (1026-1289)
  IPR001611 Leucine-rich repeat [PS51450] (280-301)
  IPR001680 WD40 repeat [SM00320] (1496-1537)
  IPR001680 WD40 repeat [SM00320] (1540-1576)
  IPR001680 WD40 repeat [SM00320] (1581-1618)
  IPR001680 WD40 repeat [SM00320] (1624-1661)
  IPR001680 WD40 repeat [SM00320] (1665-1705)
  IPR003591 Leucine-rich repeat, typical subtype [SM00369] (278-300)
  IPR003591 Leucine-rich repeat, typical subtype [SM00369] (301-324)
  IPR011009 Protein kinase-like domain superfamily [SSF56112] (1019-1315)
  IPR015943 WD40/YVTN repeat-like-containing domain superfamily [G3DSA:2.130.10.10] (1348-1549)
  IPR015943 WD40/YVTN repeat-like-containing domain superfamily [G3DSA:2.130.10.10] (1550-1717)
  IPR017441 Protein kinase, ATP binding site [PS00107] (1032-1055)
  IPR020635 Tyrosine-protein kinase, catalytic domain [SM00219] (1026-1289)
  IPR020859 Roc domain [PS51424] (364-544)
  IPR027417 P-loop containing nucleoside triphosphate hydrolase [G3DSA:3.40.50.300] (446-544)
  IPR027417 P-loop containing nucleoside triphosphate hydrolase [SSF52540] (369-554)
  IPR032171 C-terminal of Roc, COR-A domain [PF16095] (592-717)
  IPR032675 Leucine-rich repeat domain superfamily [G3DSA:3.80.10.10] (212-359)

Sequence (269 aa):
PTLADNEIEYEKQIGKGGFGLVHKGRLVKDKSVVAIKSLILETEMIEKFQEFQREVFIMSNLNHPNIIVKLYGLMHNPPRMVMELVPCGDLYHRLLDKKAHPIKKWSVKLRLMLDIALGIEYMMQNQNPPIVHRDLRSPNILLQSLDENAPVCAKVADDFGLSSQQSVHSVSGLLGNFQWMAPETIGAEEESYTEKKADTYSFAMIILYTILTGEEGPFDEYSYGKIKFINMIREEGLRPTIPEDCPPRLRNVIELCWSSGDPKKRPHHFSSYIVKKELSEL